Protein AF-A0AAJ1M9R4-F1 (afdb_monomer_lite)

Secondary structure (DSSP, 8-state):
-HHHHHHHHHHHHHHHHHHHHHH-GGGGTTS-HHHHHHHHHHHHHHHHHHHHHHHHTT-----GGGTTSTT-BGGGS--EEEETTEEEEPBTTBTTEEEEEEE-TTS-EEEEEEEEESTTSTT-SB-HHHHHHHHHHHS-TTEEEEETTEEEETTT--EEEEEEEE-TTS-EEEEEEEE-HHHH-

pLDDT: mean 71.5, std 14.0, range [38.25, 91.31]

Sequence (185 aa):
MFDILLAIVFGCLAWGSWHEYTTNPDKYKKYSEFAKKVVVVGSGILAVIFLCLGLFGGHSKKQPAAYYKLGTPISKVSKAKKHDDGMYYTVKGRSYVRYYATTNNSGKKVVSAVKFNYYETDDGSVSNKRVLKDYRKVTASDLKETSKDHYVSKKTGKHYWSSETQDETGKNSQGIIHLTYDDLN

Structure (mmCIF, N/CA/C/O backbone):
data_AF-A0AAJ1M9R4-F1
#
_entry.id   AF-A0AAJ1M9R4-F1
#
loop_
_atom_site.group_PDB
_atom_site.id
_atom_site.type_symbol
_atom_site.label_atom_id
_atom_site.label_alt_id
_atom_site.label_comp_id
_atom_site.label_asym_id
_atom_site.label_entity_id
_atom_site.label_seq_id
_atom_site.pdbx_PDB_ins_code
_atom_site.Cartn_x
_atom_site.Cartn_y
_atom_site.Cartn_z
_atom_site.occupancy
_atom_site.B_iso_or_equiv
_atom_site.auth_seq_id
_atom_site.auth_comp_id
_atom_site.auth_asym_id
_atom_site.auth_atom_id
_atom_site.pdbx_PDB_model_num
ATOM 1 N N . MET A 1 1 ? -5.137 -6.602 -25.414 1.00 45.38 1 MET A N 1
ATOM 2 C CA . MET A 1 1 ? -5.001 -5.392 -26.266 1.00 45.38 1 MET A CA 1
ATOM 3 C C . MET A 1 1 ? -5.586 -5.630 -27.658 1.00 45.38 1 MET A C 1
ATOM 5 O O . MET A 1 1 ? -6.198 -4.718 -28.190 1.00 45.38 1 MET A O 1
ATOM 9 N N . PHE A 1 2 ? -5.477 -6.853 -28.194 1.00 45.78 2 PHE A N 1
ATOM 10 C CA . PHE A 1 2 ? -6.073 -7.271 -29.471 1.00 45.78 2 PHE A CA 1
ATOM 11 C C . PHE A 1 2 ? -7.616 -7.161 -29.513 1.00 45.78 2 PHE A C 1
ATOM 13 O O . PHE A 1 2 ? -8.170 -6.704 -30.506 1.00 45.78 2 PHE A O 1
ATOM 20 N N . ASP A 1 3 ? -8.306 -7.472 -28.409 1.00 54.66 3 ASP A N 1
ATOM 21 C CA . ASP A 1 3 ? -9.779 -7.570 -28.387 1.00 54.66 3 ASP A CA 1
ATOM 22 C C . ASP A 1 3 ? -10.513 -6.225 -28.527 1.00 54.66 3 ASP A C 1
ATOM 24 O O . ASP A 1 3 ? -11.582 -6.153 -29.128 1.00 54.66 3 ASP A O 1
ATOM 28 N N . ILE A 1 4 ? -9.931 -5.136 -28.008 1.00 56.62 4 ILE A N 1
ATOM 29 C CA . ILE A 1 4 ? -10.545 -3.796 -28.071 1.00 56.62 4 ILE A CA 1
ATOM 30 C C . ILE A 1 4 ? -10.435 -3.227 -29.487 1.00 56.62 4 ILE A C 1
ATOM 32 O O . ILE A 1 4 ? -11.388 -2.646 -30.000 1.00 56.62 4 ILE A O 1
ATOM 36 N N . LEU A 1 5 ? -9.285 -3.424 -30.135 1.00 55.75 5 LEU A N 1
ATOM 37 C CA . LEU A 1 5 ? -9.061 -2.978 -31.509 1.00 55.75 5 LEU A CA 1
ATOM 38 C C . LEU A 1 5 ? -9.989 -3.721 -32.477 1.00 55.75 5 LEU A C 1
ATOM 40 O O . LEU A 1 5 ? -10.589 -3.099 -33.349 1.00 55.75 5 LEU A O 1
ATOM 44 N N . LEU A 1 6 ? -10.182 -5.024 -32.257 1.00 61.53 6 LEU A N 1
ATOM 45 C CA . LEU A 1 6 ? -11.113 -5.842 -33.026 1.00 61.53 6 LEU A CA 1
ATOM 46 C C . LEU A 1 6 ? -12.568 -5.363 -32.860 1.00 61.53 6 LEU A C 1
ATOM 48 O O . LEU A 1 6 ? -13.277 -5.199 -33.851 1.00 61.53 6 LEU A O 1
ATOM 52 N N . ALA A 1 7 ? -12.997 -5.064 -31.628 1.00 61.94 7 ALA A N 1
ATOM 53 C CA . ALA A 1 7 ? -14.340 -4.548 -31.354 1.00 61.94 7 ALA A CA 1
ATOM 54 C C . ALA A 1 7 ? -14.597 -3.177 -32.010 1.00 61.94 7 ALA A C 1
ATOM 56 O O . ALA A 1 7 ? -15.683 -2.945 -32.541 1.00 61.94 7 ALA A O 1
ATOM 57 N N . ILE A 1 8 ? -13.596 -2.289 -32.029 1.00 68.06 8 ILE A N 1
ATOM 58 C CA . ILE A 1 8 ? -13.690 -0.986 -32.706 1.00 68.06 8 ILE A CA 1
ATOM 59 C C . ILE A 1 8 ? -13.808 -1.172 -34.223 1.00 68.06 8 ILE A C 1
ATOM 61 O O . ILE A 1 8 ? -14.676 -0.561 -34.843 1.00 68.06 8 ILE A O 1
ATOM 65 N N . VAL A 1 9 ? -12.991 -2.045 -34.823 1.00 68.62 9 VAL A N 1
ATOM 66 C CA . VAL A 1 9 ? -13.036 -2.323 -36.269 1.00 68.62 9 VAL A CA 1
ATOM 67 C C . VAL A 1 9 ? -14.408 -2.861 -36.683 1.00 68.62 9 VAL A C 1
ATOM 69 O O . VAL A 1 9 ? -15.011 -2.333 -37.617 1.00 68.62 9 VAL A O 1
ATOM 72 N N . PHE A 1 10 ? -14.953 -3.847 -35.965 1.00 66.81 10 PHE A N 1
ATOM 73 C CA . PHE A 1 10 ? -16.280 -4.385 -36.278 1.00 66.81 10 PHE A CA 1
ATOM 74 C C . PHE A 1 10 ? -17.412 -3.387 -36.003 1.00 66.81 10 PHE A C 1
ATOM 76 O O . PHE A 1 10 ? -18.368 -3.339 -36.777 1.00 66.81 10 PHE A O 1
ATOM 83 N N . GLY A 1 11 ? -17.291 -2.545 -34.971 1.00 67.19 11 GLY A N 1
ATOM 84 C CA . GLY A 1 11 ? -18.233 -1.454 -34.710 1.00 67.19 11 GLY A CA 1
ATOM 85 C C . GLY A 1 11 ? -18.283 -0.435 -35.852 1.00 67.19 11 GLY A C 1
ATOM 86 O O . GLY A 1 11 ? -19.367 -0.079 -36.312 1.00 67.19 11 GLY A O 1
ATOM 87 N N . CYS A 1 12 ? -17.122 -0.027 -36.374 1.00 71.31 12 CYS A N 1
ATOM 88 C CA . CYS A 1 12 ? -17.030 0.879 -37.520 1.00 71.31 12 CYS A CA 1
ATOM 89 C C . CYS A 1 12 ? -17.600 0.259 -38.805 1.00 71.31 12 CYS A C 1
ATOM 91 O O . CYS A 1 12 ? -18.293 0.946 -39.553 1.00 71.31 12 CYS A O 1
ATOM 93 N N . LEU A 1 13 ? -17.362 -1.034 -39.052 1.00 67.25 13 LEU A N 1
ATOM 94 C CA . LEU A 1 13 ? -17.906 -1.741 -40.220 1.00 67.25 13 LEU A CA 1
ATOM 95 C C . LEU A 1 13 ? -19.432 -1.898 -40.145 1.00 67.25 13 LEU A C 1
ATOM 97 O O . LEU A 1 13 ? -20.121 -1.692 -41.147 1.00 67.25 13 LEU A O 1
ATOM 101 N N . ALA A 1 14 ? -19.969 -2.216 -38.963 1.00 66.19 14 ALA A N 1
ATOM 102 C CA . ALA A 1 14 ? -21.409 -2.315 -38.741 1.00 66.19 14 ALA A CA 1
ATOM 103 C C . ALA A 1 14 ? -22.098 -0.950 -38.894 1.00 66.19 14 ALA A C 1
ATOM 105 O O . ALA A 1 14 ? -23.122 -0.854 -39.571 1.00 66.19 14 ALA A O 1
ATOM 106 N N . TRP A 1 15 ? -21.508 0.114 -38.335 1.00 69.69 15 TRP A N 1
ATOM 107 C CA . TRP A 1 15 ? -22.013 1.478 -38.494 1.00 69.69 15 TRP A CA 1
ATOM 108 C C . TRP A 1 15 ? -21.947 1.954 -39.947 1.00 69.69 15 TRP A C 1
ATOM 110 O O . TRP A 1 15 ? -22.931 2.481 -40.455 1.00 69.69 15 TRP A O 1
ATOM 120 N N . GLY A 1 16 ? -20.823 1.734 -40.637 1.00 69.56 16 GLY A N 1
ATOM 121 C CA . GLY A 1 16 ? -20.657 2.109 -42.042 1.00 69.56 16 GLY A CA 1
ATOM 122 C C . GLY A 1 16 ? -21.679 1.424 -42.948 1.00 69.56 16 GLY A C 1
ATOM 123 O O . GLY A 1 16 ? -22.333 2.088 -43.748 1.00 69.56 16 GLY A O 1
ATOM 124 N N . SER A 1 17 ? -21.892 0.120 -42.749 1.00 66.50 17 SER A N 1
ATOM 125 C CA . SER A 1 17 ? -22.872 -0.659 -43.518 1.00 66.50 17 SER A CA 1
ATOM 126 C C . SER A 1 17 ? -24.310 -0.193 -43.260 1.00 66.50 17 SER A C 1
ATOM 128 O O . SER A 1 17 ? -25.096 -0.056 -44.196 1.00 66.50 17 SER A O 1
ATOM 130 N N . TRP A 1 18 ? -24.650 0.100 -41.999 1.00 67.06 18 TRP A N 1
ATOM 131 C CA . TRP A 1 18 ? -25.949 0.665 -41.632 1.00 67.06 18 TRP A CA 1
ATOM 132 C C . TRP A 1 18 ? -26.164 2.052 -42.246 1.00 67.06 18 TRP A C 1
ATOM 134 O O . TRP A 1 18 ? -27.186 2.300 -42.883 1.00 67.06 18 TRP A O 1
ATOM 144 N N . HIS A 1 19 ? -25.187 2.946 -42.093 1.00 71.44 19 HIS A N 1
ATOM 145 C CA . HIS A 1 19 ? -25.267 4.321 -42.572 1.00 71.44 19 HIS A CA 1
ATOM 146 C C . HIS A 1 19 ? -25.348 4.397 -44.101 1.00 71.44 19 HIS A C 1
ATOM 148 O O . HIS A 1 19 ? -26.112 5.200 -44.638 1.00 71.44 19 HIS A O 1
ATOM 154 N N . GLU A 1 20 ? -24.620 3.540 -44.821 1.00 69.44 20 GLU A N 1
ATOM 155 C CA . GLU A 1 20 ? -24.705 3.465 -46.281 1.00 69.44 20 GLU A CA 1
ATOM 156 C C . GLU A 1 20 ? -26.074 2.941 -46.739 1.00 69.44 20 GLU A C 1
ATOM 158 O O . GLU A 1 20 ? -26.646 3.478 -47.690 1.00 69.44 20 GLU A O 1
ATOM 163 N N . TYR A 1 21 ? -26.634 1.952 -46.034 1.00 65.88 21 TYR A N 1
ATOM 164 C CA . TYR A 1 21 ? -27.974 1.429 -46.304 1.00 65.88 21 TYR A CA 1
ATOM 165 C C . TYR A 1 21 ? -29.074 2.480 -46.079 1.00 65.88 21 TYR A C 1
ATOM 167 O O . TYR A 1 21 ? -29.985 2.595 -46.898 1.00 65.88 21 TYR A O 1
ATOM 175 N N . THR A 1 22 ? -28.983 3.285 -45.014 1.00 66.62 22 THR A N 1
ATOM 176 C CA . THR A 1 22 ? -29.973 4.339 -44.728 1.00 66.62 22 THR A CA 1
ATOM 177 C C . THR A 1 22 ? -29.846 5.552 -45.645 1.00 66.62 22 THR A C 1
ATOM 179 O O . THR A 1 22 ? -30.851 6.185 -45.953 1.00 66.62 22 THR A O 1
ATOM 182 N N . THR A 1 23 ? -28.627 5.890 -46.072 1.00 72.56 23 THR A N 1
ATOM 183 C CA . THR A 1 23 ? -28.359 7.124 -46.830 1.00 72.56 23 THR A CA 1
ATOM 184 C C . THR A 1 23 ? -28.508 6.924 -48.340 1.00 72.56 23 THR A C 1
ATOM 186 O O . THR A 1 23 ? -28.878 7.860 -49.039 1.00 72.56 23 THR A O 1
ATOM 189 N N . ASN A 1 24 ? -28.287 5.706 -48.855 1.00 69.81 24 ASN A N 1
ATOM 190 C CA . ASN A 1 24 ? -28.405 5.385 -50.284 1.00 69.81 24 ASN A CA 1
ATOM 191 C C . ASN A 1 24 ? -29.345 4.188 -50.543 1.00 69.81 24 ASN A C 1
ATOM 193 O O . ASN A 1 24 ? -28.912 3.163 -51.083 1.00 69.81 24 ASN A O 1
ATOM 197 N N . PRO A 1 25 ? -30.643 4.290 -50.199 1.00 63.47 25 PRO A N 1
ATOM 198 C CA . PRO A 1 25 ? -31.579 3.165 -50.266 1.00 63.47 25 PRO A CA 1
ATOM 199 C C . PRO A 1 25 ? -31.802 2.635 -51.694 1.00 63.47 25 PRO A C 1
ATOM 201 O O . PRO A 1 25 ? -32.069 1.445 -51.884 1.00 63.47 25 PRO A O 1
ATOM 204 N N . ASP A 1 26 ? -31.642 3.480 -52.717 1.00 67.56 26 ASP A N 1
ATOM 205 C CA . ASP A 1 26 ? -31.829 3.103 -54.124 1.00 67.56 26 ASP A CA 1
ATOM 206 C C . ASP A 1 26 ? -30.780 2.103 -54.627 1.00 67.56 26 ASP A C 1
ATOM 208 O O . ASP A 1 26 ? -31.097 1.234 -55.443 1.00 67.56 26 ASP A O 1
ATOM 212 N N . LYS A 1 27 ? -29.558 2.142 -54.076 1.00 65.69 27 LYS A N 1
ATOM 213 C CA . LYS A 1 27 ? -28.493 1.167 -54.371 1.00 65.69 27 LYS A CA 1
ATOM 214 C C . LYS A 1 27 ? -28.892 -0.248 -53.937 1.00 65.69 27 LYS A C 1
ATOM 216 O O . LYS A 1 27 ? -28.481 -1.225 -54.559 1.00 65.69 27 LYS A O 1
ATOM 221 N N . TYR A 1 28 ? -29.753 -0.352 -52.922 1.00 60.69 28 TYR A N 1
ATOM 222 C CA . TYR A 1 28 ? -30.181 -1.615 -52.327 1.00 60.69 28 TYR A CA 1
ATOM 223 C C . TYR A 1 28 ? -31.599 -2.053 -52.738 1.00 60.69 28 TYR A C 1
ATOM 225 O O . TYR A 1 28 ? -32.050 -3.125 -52.334 1.00 60.69 28 TYR A O 1
ATOM 233 N N . LYS A 1 29 ? -32.299 -1.288 -53.594 1.00 60.34 29 LYS A N 1
ATOM 234 C CA . LYS A 1 29 ? -33.640 -1.636 -54.113 1.00 60.34 29 LYS A CA 1
ATOM 235 C C . LYS A 1 29 ? -33.686 -2.957 -54.890 1.00 60.34 29 LYS A C 1
ATOM 237 O O . LYS A 1 29 ? -34.738 -3.585 -54.910 1.00 60.34 29 LYS A O 1
ATOM 242 N N . LYS A 1 30 ? -32.571 -3.379 -55.502 1.00 64.19 30 LYS A N 1
ATOM 243 C CA . LYS A 1 30 ? -32.458 -4.631 -56.282 1.00 64.19 30 LYS A CA 1
ATOM 244 C C . LYS A 1 30 ? -32.420 -5.899 -55.421 1.00 64.19 30 LYS A C 1
ATOM 246 O O . LYS A 1 30 ? -32.584 -6.991 -55.954 1.00 64.19 30 LYS A O 1
ATOM 251 N N . TYR A 1 31 ? -32.189 -5.770 -54.115 1.00 62.03 31 TYR A N 1
ATOM 252 C CA . TYR A 1 31 ? -32.178 -6.904 -53.196 1.00 62.03 31 TYR A CA 1
ATOM 253 C C . TYR A 1 31 ? -33.580 -7.158 -52.644 1.00 62.03 31 TYR A C 1
ATOM 255 O O . TYR A 1 31 ? -34.339 -6.222 -52.388 1.00 62.03 31 TYR A O 1
ATOM 263 N N . SER A 1 32 ? -33.922 -8.432 -52.451 1.00 62.00 32 SER A N 1
ATOM 264 C CA . SER A 1 32 ? -35.217 -8.819 -51.894 1.00 62.00 32 SER A CA 1
ATOM 265 C C . SER A 1 32 ? -35.424 -8.220 -50.498 1.00 62.00 32 SER A C 1
ATOM 267 O O . SER A 1 32 ? -34.475 -8.025 -49.735 1.00 62.00 32 SER A O 1
ATOM 269 N N . GLU A 1 33 ? -36.681 -7.967 -50.129 1.00 60.81 33 GLU A N 1
ATOM 270 C CA . GLU A 1 33 ? -37.049 -7.475 -48.790 1.00 60.81 33 GLU A CA 1
ATOM 271 C C . GLU A 1 33 ? -36.522 -8.383 -47.661 1.00 60.81 33 GLU A C 1
ATOM 273 O O . GLU A 1 33 ? -36.235 -7.920 -46.557 1.00 60.81 33 GLU A O 1
ATOM 278 N N . PHE A 1 34 ? -36.316 -9.672 -47.952 1.00 55.78 34 PHE A N 1
ATOM 279 C CA . PHE A 1 34 ? -35.673 -10.619 -47.045 1.00 55.78 34 PHE A CA 1
ATOM 280 C C . PHE A 1 34 ? -34.189 -10.287 -46.814 1.00 55.78 34 PHE A C 1
ATOM 282 O O . PHE A 1 34 ? -33.750 -10.210 -45.669 1.00 55.78 34 PHE A O 1
ATOM 289 N N . ALA A 1 35 ? -33.425 -10.005 -47.874 1.00 59.00 35 ALA A N 1
ATOM 290 C CA . ALA A 1 35 ? -32.008 -9.650 -47.771 1.00 59.00 35 ALA A CA 1
ATOM 291 C C . ALA A 1 35 ? -31.791 -8.324 -47.020 1.00 59.00 35 ALA A C 1
ATOM 293 O O . ALA A 1 35 ? -30.883 -8.218 -46.198 1.00 59.00 35 ALA A O 1
ATOM 294 N N . LYS A 1 36 ? -32.674 -7.339 -47.225 1.00 59.62 36 LYS A N 1
ATOM 295 C CA . LYS A 1 36 ? -32.653 -6.059 -46.496 1.00 59.62 36 LYS A CA 1
ATOM 296 C C . LYS A 1 36 ? -32.838 -6.247 -44.988 1.00 59.62 36 LYS A C 1
ATOM 298 O O . LYS A 1 36 ? -32.093 -5.675 -44.194 1.00 59.62 36 LYS A O 1
ATOM 303 N N . LYS A 1 37 ? -33.785 -7.101 -44.584 1.00 59.19 37 LYS A N 1
ATOM 304 C CA . LYS A 1 37 ? -34.015 -7.431 -43.168 1.00 59.19 37 LYS A CA 1
ATOM 305 C C . LYS A 1 37 ? -32.841 -8.195 -42.554 1.00 59.19 37 LYS A C 1
ATOM 307 O O . LYS A 1 37 ? -32.494 -7.926 -41.410 1.00 59.19 37 LYS A O 1
ATOM 312 N N . VAL A 1 38 ? -32.197 -9.091 -43.304 1.00 59.59 38 VAL A N 1
ATOM 313 C CA . VAL A 1 38 ? -31.030 -9.854 -42.825 1.00 59.59 38 VAL A CA 1
ATOM 314 C C . VAL A 1 38 ? -29.825 -8.949 -42.555 1.00 59.59 38 VAL A C 1
ATOM 316 O O . VAL A 1 38 ? -29.147 -9.155 -41.554 1.00 59.59 38 VAL A O 1
ATOM 319 N N . VAL A 1 39 ? -29.583 -7.918 -43.373 1.00 60.00 39 VAL A N 1
ATOM 320 C CA . VAL A 1 39 ? -28.481 -6.962 -43.138 1.00 60.00 39 VAL A CA 1
ATOM 321 C C . VAL A 1 39 ? -28.715 -6.159 -41.857 1.00 60.00 39 VAL A C 1
ATOM 323 O O . VAL A 1 39 ? -27.830 -6.093 -41.009 1.00 60.00 39 VAL A O 1
ATOM 326 N N . VAL A 1 40 ? -29.929 -5.631 -41.676 1.00 59.84 40 VAL A N 1
ATOM 327 C CA . VAL A 1 40 ? -30.336 -4.845 -40.496 1.00 59.84 40 VAL A CA 1
ATOM 328 C C . VAL A 1 40 ? -30.297 -5.677 -39.208 1.00 59.84 40 VAL A C 1
ATOM 330 O O . VAL A 1 40 ? -29.758 -5.244 -38.186 1.00 59.84 40 VAL A O 1
ATOM 333 N N . VAL A 1 41 ? -30.853 -6.889 -39.247 1.00 60.09 41 VAL A N 1
ATOM 334 C CA . VAL A 1 41 ? -30.901 -7.791 -38.088 1.00 60.09 41 VAL A CA 1
ATOM 335 C C . VAL A 1 41 ? -29.512 -8.362 -37.788 1.00 60.09 41 VAL A C 1
ATOM 337 O O . VAL A 1 41 ? -29.120 -8.437 -36.625 1.00 60.09 41 VAL A O 1
ATOM 340 N N . GLY A 1 42 ? -28.728 -8.690 -38.818 1.00 61.00 42 GLY A N 1
ATOM 341 C CA . GLY A 1 42 ? -27.363 -9.195 -38.684 1.00 61.00 42 GLY A CA 1
ATOM 342 C C . GLY A 1 42 ? -26.411 -8.179 -38.053 1.00 61.00 42 GLY A C 1
ATOM 343 O O . GLY A 1 42 ? -25.665 -8.535 -37.140 1.00 61.00 42 GLY A O 1
ATOM 344 N N . SER A 1 43 ? -26.479 -6.903 -38.458 1.00 60.62 43 SER A N 1
ATOM 345 C CA . SER A 1 43 ? -25.672 -5.835 -37.850 1.00 60.62 43 SER A CA 1
ATOM 346 C C . SER A 1 43 ? -26.069 -5.555 -36.399 1.00 60.62 43 SER A C 1
ATOM 348 O O . SER A 1 43 ? -25.200 -5.329 -35.558 1.00 60.62 43 SER A O 1
ATOM 350 N N . GLY A 1 44 ? -27.368 -5.622 -36.082 1.00 58.75 44 GLY A N 1
ATOM 351 C CA . GLY A 1 44 ? -27.870 -5.451 -34.717 1.00 58.75 44 GLY A CA 1
ATOM 352 C C . GLY A 1 44 ? -27.416 -6.570 -33.774 1.00 58.75 44 GLY A C 1
ATOM 353 O O . GLY A 1 44 ? -26.928 -6.297 -32.679 1.00 58.75 44 GLY A O 1
ATOM 354 N N . ILE A 1 45 ? -27.508 -7.828 -34.216 1.00 65.06 45 ILE A N 1
ATOM 355 C CA . ILE A 1 45 ? -27.074 -8.990 -33.426 1.00 65.06 45 ILE A CA 1
ATOM 356 C C . ILE A 1 45 ? -25.558 -8.958 -33.192 1.00 65.06 45 ILE A C 1
ATOM 358 O O . ILE A 1 45 ? -25.120 -9.185 -32.064 1.00 65.06 45 ILE A O 1
ATOM 362 N N . LEU A 1 46 ? -24.753 -8.620 -34.209 1.00 62.34 46 LEU A N 1
ATOM 363 C CA . LEU A 1 46 ? -23.301 -8.492 -34.039 1.00 62.34 46 LEU A CA 1
ATOM 364 C C . LEU A 1 46 ? -22.946 -7.418 -33.004 1.00 62.34 46 LEU A C 1
ATOM 366 O O . LEU A 1 46 ? -22.123 -7.669 -32.124 1.00 62.34 46 LEU A O 1
ATOM 370 N N . ALA A 1 47 ? -23.586 -6.246 -33.070 1.00 61.72 47 ALA A N 1
ATOM 371 C CA . ALA A 1 47 ? -23.347 -5.166 -32.118 1.00 61.72 47 ALA A CA 1
ATOM 372 C C . ALA A 1 47 ? -23.646 -5.605 -30.675 1.00 61.72 47 ALA A C 1
ATOM 374 O O . ALA A 1 47 ? -22.836 -5.350 -29.787 1.00 61.72 47 ALA A O 1
ATOM 375 N N . VAL A 1 48 ? -24.748 -6.329 -30.444 1.00 62.38 48 VAL A N 1
ATOM 376 C CA . VAL A 1 48 ? -25.100 -6.860 -29.116 1.00 62.38 48 VAL A CA 1
ATOM 377 C C . VAL A 1 48 ? -24.075 -7.886 -28.633 1.00 62.38 48 VAL A C 1
ATOM 379 O O . VAL A 1 48 ? -23.638 -7.804 -27.487 1.00 62.38 48 VAL A O 1
ATOM 382 N N . ILE A 1 49 ? -23.628 -8.807 -29.493 1.00 64.19 49 ILE A N 1
ATOM 383 C CA . ILE A 1 49 ? -22.609 -9.805 -29.134 1.00 64.19 49 ILE A CA 1
ATOM 384 C C . ILE A 1 49 ? -21.300 -9.119 -28.723 1.00 64.19 49 ILE A C 1
ATOM 386 O O . ILE A 1 49 ? -20.737 -9.463 -27.685 1.00 64.19 49 ILE A O 1
ATOM 390 N N . PHE A 1 50 ? -20.835 -8.112 -29.467 1.00 60.12 50 PHE A N 1
ATOM 391 C CA . PHE A 1 50 ? -19.617 -7.374 -29.112 1.00 60.12 50 PHE A CA 1
ATOM 392 C C . PHE A 1 50 ? -19.780 -6.510 -27.856 1.00 60.12 50 PHE A C 1
ATOM 394 O O . PHE A 1 50 ? -18.842 -6.409 -27.068 1.00 60.12 50 PHE A O 1
ATOM 401 N N . LEU A 1 51 ? -20.962 -5.936 -27.617 1.00 57.69 51 LEU A N 1
ATOM 402 C CA . LEU A 1 51 ? -21.253 -5.171 -26.400 1.00 57.69 51 LEU A CA 1
ATOM 403 C C . LEU A 1 51 ? -21.282 -6.093 -25.170 1.00 57.69 51 LEU A C 1
ATOM 405 O O . LEU A 1 51 ? -20.692 -5.772 -24.137 1.00 57.69 51 LEU A O 1
ATOM 409 N N . CYS A 1 52 ? -21.863 -7.290 -25.304 1.00 56.47 52 CYS A N 1
ATOM 410 C CA . CYS A 1 52 ? -21.813 -8.335 -24.286 1.00 56.47 52 CYS A CA 1
ATOM 411 C C . CYS A 1 52 ? -20.377 -8.831 -24.051 1.00 56.47 52 CYS A C 1
ATOM 413 O O . CYS A 1 52 ? -19.938 -8.894 -22.905 1.00 56.47 52 CYS A O 1
ATOM 415 N N . LEU A 1 53 ? -19.604 -9.120 -25.101 1.0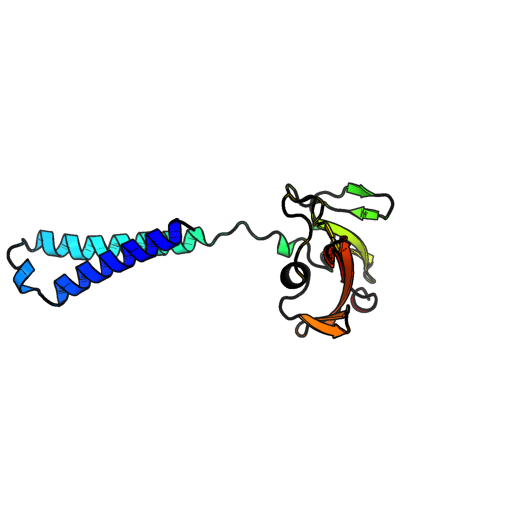0 54.53 53 LEU A N 1
ATOM 416 C CA . LEU A 1 53 ? -18.206 -9.553 -24.970 1.00 54.53 53 LEU A CA 1
ATOM 417 C C . LEU A 1 53 ? -17.309 -8.456 -24.369 1.00 54.53 53 LEU A C 1
ATOM 419 O O . LEU A 1 53 ? -16.436 -8.765 -23.559 1.00 54.53 53 LEU A O 1
ATOM 423 N N . GLY A 1 54 ? -17.564 -7.180 -24.673 1.00 50.47 54 GLY A N 1
ATOM 424 C CA . GLY A 1 54 ? -16.898 -6.035 -24.045 1.00 50.47 54 GLY A CA 1
ATOM 425 C C . GLY A 1 54 ? -17.226 -5.887 -22.554 1.00 50.47 54 GLY A C 1
ATOM 426 O O . GLY A 1 54 ? -16.341 -5.570 -21.758 1.00 50.47 54 GLY A O 1
ATOM 427 N N . LEU A 1 55 ? -18.464 -6.192 -22.150 1.00 51.38 55 LEU A N 1
ATOM 428 C CA . LEU A 1 55 ? -18.889 -6.222 -20.744 1.00 51.38 55 LEU A CA 1
ATOM 429 C C . LEU A 1 55 ? -18.299 -7.416 -19.971 1.00 51.38 55 LEU A C 1
ATOM 431 O O . LEU A 1 55 ? -17.942 -7.271 -18.800 1.00 51.38 55 LEU A O 1
ATOM 435 N N . PHE A 1 56 ? -18.126 -8.578 -20.610 1.00 47.00 56 PHE A N 1
ATOM 436 C CA . PHE A 1 56 ? -17.521 -9.757 -19.974 1.00 47.00 56 PHE A CA 1
ATOM 437 C C . PHE A 1 56 ? -15.982 -9.738 -19.973 1.00 47.00 56 PHE A C 1
ATOM 439 O O . PHE A 1 56 ? -15.373 -10.247 -19.029 1.00 47.00 56 PHE A O 1
ATOM 446 N N . GLY A 1 57 ? -15.338 -9.073 -20.938 1.00 42.56 57 GLY A N 1
ATOM 447 C CA . GLY A 1 57 ? -13.883 -8.859 -20.974 1.00 42.56 57 GLY A CA 1
ATOM 448 C C . GLY A 1 57 ? -13.352 -7.913 -19.885 1.00 42.56 57 GLY A C 1
ATOM 449 O O . GLY A 1 57 ? -12.145 -7.848 -19.647 1.00 42.56 57 GLY A O 1
ATOM 450 N N . GLY A 1 58 ? -14.246 -7.210 -19.182 1.00 41.62 58 GLY A N 1
ATOM 451 C CA . GLY A 1 58 ? -13.932 -6.302 -18.076 1.00 41.62 58 GLY A CA 1
ATOM 452 C C . GLY A 1 58 ? -13.820 -6.961 -16.698 1.00 41.62 58 GLY A C 1
ATOM 453 O O . GLY A 1 58 ? -13.419 -6.295 -15.742 1.00 41.62 58 GLY A O 1
ATOM 454 N N . HIS A 1 59 ? -14.104 -8.262 -16.558 1.00 38.25 59 HIS A N 1
ATOM 455 C CA . HIS A 1 59 ? -13.802 -8.995 -15.326 1.00 38.25 59 HIS A CA 1
ATOM 456 C C . HIS A 1 59 ? -12.311 -9.345 -15.272 1.00 38.25 59 HIS A C 1
ATOM 458 O O . HIS A 1 59 ? -11.899 -10.505 -15.226 1.00 38.25 59 HIS A O 1
ATOM 464 N N . SER A 1 60 ? -11.469 -8.309 -15.215 1.00 39.03 60 SER A N 1
ATOM 465 C CA . SER A 1 60 ? -10.137 -8.453 -14.646 1.00 39.03 60 SER A CA 1
ATOM 466 C C . SER A 1 60 ? -10.316 -9.153 -13.301 1.00 39.03 60 SER A C 1
ATOM 468 O O . SER A 1 60 ? -11.035 -8.629 -12.444 1.00 39.03 60 SER A O 1
ATOM 470 N N . LYS A 1 61 ? -9.749 -10.363 -13.165 1.00 42.81 61 LYS A N 1
ATOM 471 C CA . LYS A 1 61 ? -9.630 -11.136 -11.918 1.00 42.81 61 LYS A CA 1
ATOM 472 C C . LYS A 1 61 ? -9.739 -10.190 -10.728 1.00 42.81 61 LYS A C 1
ATOM 474 O O . LYS A 1 61 ? -8.863 -9.328 -10.621 1.00 42.81 61 LYS A O 1
ATOM 479 N N . LYS A 1 62 ? -10.804 -10.324 -9.910 1.00 42.00 62 LYS A N 1
ATOM 480 C CA . LYS A 1 62 ? -11.034 -9.545 -8.676 1.00 42.00 62 LYS A CA 1
ATOM 481 C C . LYS A 1 62 ? -9.677 -9.185 -8.102 1.00 42.00 62 LYS A C 1
ATOM 483 O O . LYS A 1 62 ? -8.938 -10.075 -7.675 1.00 42.00 62 LYS A O 1
ATOM 488 N N . GLN A 1 63 ? -9.304 -7.911 -8.234 1.00 43.22 63 GLN A N 1
ATOM 489 C CA . GLN A 1 63 ? -7.972 -7.495 -7.846 1.00 43.22 63 GLN A CA 1
ATOM 490 C C . GLN A 1 63 ? -7.769 -7.931 -6.391 1.00 43.22 63 GLN A C 1
ATOM 492 O O . GLN A 1 63 ? -8.672 -7.733 -5.575 1.00 43.22 63 GLN A O 1
ATOM 497 N N . PRO A 1 64 ? -6.599 -8.479 -6.032 1.00 45.47 64 PRO A N 1
ATOM 498 C CA . PRO A 1 64 ? -6.304 -8.838 -4.647 1.00 45.47 64 PRO A CA 1
ATOM 499 C C . PRO A 1 64 ? -6.468 -7.652 -3.671 1.00 45.47 64 PRO A C 1
ATOM 501 O O . PRO A 1 64 ? -6.558 -7.859 -2.469 1.00 45.47 64 PRO A O 1
ATOM 504 N N . ALA A 1 65 ? -6.584 -6.420 -4.179 1.00 47.84 65 ALA A N 1
ATOM 505 C CA . ALA A 1 65 ? -6.661 -5.161 -3.448 1.00 47.84 65 ALA A CA 1
ATOM 506 C C . ALA A 1 65 ? -7.654 -5.104 -2.273 1.00 47.84 65 ALA A C 1
ATOM 508 O O . ALA A 1 65 ? -7.447 -4.275 -1.403 1.00 47.84 65 ALA A O 1
ATOM 509 N N . ALA A 1 66 ? -8.709 -5.925 -2.199 1.00 50.38 66 ALA A N 1
ATOM 510 C CA . ALA A 1 66 ? -9.623 -5.894 -1.048 1.00 50.38 66 ALA A CA 1
ATOM 511 C C . ALA A 1 66 ? -9.100 -6.655 0.184 1.00 50.38 66 ALA A C 1
ATOM 513 O O . ALA A 1 66 ? -9.348 -6.228 1.307 1.00 50.38 66 ALA A O 1
ATOM 514 N N . TYR A 1 67 ? -8.376 -7.761 -0.008 1.00 56.34 67 TYR A N 1
ATOM 515 C CA . TYR A 1 67 ? -7.958 -8.643 1.092 1.00 56.34 67 TYR A CA 1
ATOM 516 C C . TYR A 1 67 ? -6.706 -8.158 1.813 1.00 56.34 67 TYR A C 1
ATOM 518 O O . TYR A 1 67 ? -6.401 -8.636 2.897 1.00 56.34 67 TYR A O 1
ATOM 526 N N . TYR A 1 68 ? -5.989 -7.210 1.217 1.00 68.06 68 TYR A N 1
ATOM 527 C CA . TYR A 1 68 ? -4.664 -6.831 1.677 1.00 68.06 68 TYR A CA 1
ATOM 528 C C . TYR A 1 68 ? -4.495 -5.329 1.920 1.00 68.06 68 TYR A C 1
ATOM 530 O O . TYR A 1 68 ? -3.386 -4.800 1.841 1.00 68.06 68 TYR A O 1
ATOM 538 N N . LYS A 1 69 ? -5.600 -4.623 2.175 1.00 80.69 69 LYS A N 1
ATOM 539 C CA . LYS A 1 69 ? -5.531 -3.219 2.587 1.00 80.69 69 LYS A CA 1
ATOM 540 C C . LYS A 1 69 ? -5.020 -3.115 4.014 1.00 80.69 69 LYS A C 1
ATOM 542 O O . LYS A 1 69 ? -5.325 -3.979 4.842 1.00 80.69 69 LYS A O 1
ATOM 547 N N . LEU A 1 70 ? -4.332 -2.023 4.314 1.00 85.19 70 LEU A N 1
ATOM 548 C CA . LEU A 1 70 ? -4.004 -1.664 5.689 1.00 85.19 70 LEU A CA 1
ATOM 549 C C . LEU A 1 70 ? -5.274 -1.616 6.555 1.00 85.19 70 LEU A C 1
ATOM 551 O O . LEU A 1 70 ? -6.334 -1.157 6.122 1.00 85.19 70 LEU A O 1
ATOM 555 N N .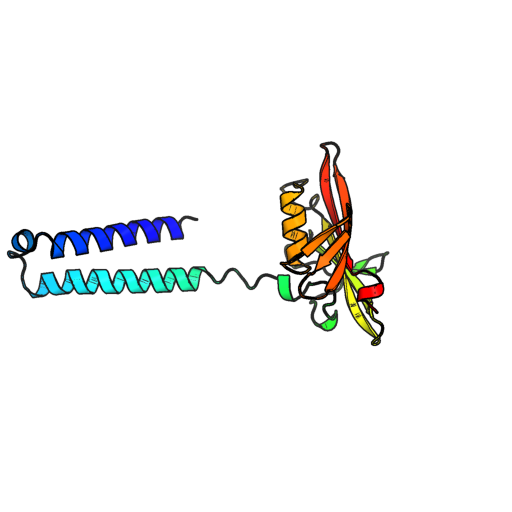 GLY A 1 71 ? -5.178 -2.157 7.767 1.00 81.94 71 GLY A N 1
ATOM 556 C CA . GLY A 1 71 ? -6.287 -2.324 8.707 1.00 81.94 71 GLY A CA 1
ATOM 557 C C . GLY A 1 71 ? -7.189 -3.540 8.451 1.00 81.94 71 GLY A C 1
ATOM 558 O O . GLY A 1 71 ? -8.125 -3.769 9.216 1.00 81.94 71 GLY A O 1
ATOM 559 N N . THR A 1 72 ? -6.945 -4.345 7.410 1.00 84.31 72 THR A N 1
ATOM 560 C CA . THR A 1 72 ? -7.742 -5.561 7.165 1.00 84.31 72 THR A CA 1
ATOM 561 C C . THR A 1 72 ? -7.471 -6.609 8.253 1.00 84.31 72 THR A C 1
ATOM 563 O O . THR A 1 72 ? -6.303 -6.853 8.560 1.00 84.31 72 THR A O 1
ATOM 566 N N . PRO A 1 73 ? -8.500 -7.275 8.822 1.00 83.81 73 PRO A N 1
ATOM 567 C CA . PRO A 1 73 ? -8.296 -8.380 9.753 1.00 83.81 73 PRO A CA 1
ATOM 568 C C . PRO A 1 73 ? -7.492 -9.517 9.129 1.00 83.81 73 PRO A C 1
ATOM 570 O O . PRO A 1 73 ? -7.813 -9.987 8.036 1.00 83.81 73 PRO A O 1
ATOM 573 N N . ILE A 1 74 ? -6.500 -10.015 9.862 1.00 79.12 74 ILE A N 1
ATOM 574 C CA . ILE A 1 74 ? -5.596 -11.069 9.391 1.00 79.12 74 ILE A CA 1
ATOM 575 C C . ILE A 1 74 ? -6.342 -12.370 9.065 1.00 79.12 74 ILE A C 1
ATOM 577 O O . ILE A 1 74 ? -5.957 -13.079 8.142 1.00 79.12 74 ILE A O 1
ATOM 581 N N . SER A 1 75 ? -7.464 -12.650 9.735 1.00 77.19 75 SER A N 1
ATOM 582 C CA . SER A 1 75 ? -8.325 -13.805 9.435 1.00 77.19 75 SER A CA 1
ATOM 583 C C . SER A 1 75 ? -8.879 -13.820 8.005 1.00 77.19 75 SER A C 1
ATOM 585 O O . SER A 1 75 ? -9.260 -14.877 7.510 1.00 77.19 75 SER A O 1
ATOM 587 N N . LYS A 1 76 ? -8.918 -12.668 7.323 1.00 76.94 76 LYS A N 1
ATOM 588 C CA . LYS A 1 76 ? -9.353 -12.550 5.923 1.00 76.94 76 LYS A CA 1
ATOM 589 C C . LYS A 1 76 ? -8.203 -12.722 4.925 1.00 76.94 76 LYS A C 1
ATOM 591 O O . LYS A 1 76 ? -8.453 -12.780 3.723 1.00 76.94 76 LYS A O 1
ATOM 596 N N . VAL A 1 77 ? -6.961 -12.803 5.400 1.00 72.81 77 VAL A N 1
ATOM 597 C CA . VAL A 1 77 ? -5.754 -12.924 4.580 1.00 72.81 77 VAL A CA 1
ATOM 598 C C . VAL A 1 77 ? -5.352 -14.398 4.505 1.00 72.81 77 VAL A C 1
ATOM 600 O O . VAL A 1 77 ? -5.035 -15.030 5.508 1.00 72.81 77 VAL A O 1
ATOM 603 N N . SER A 1 78 ? -5.369 -14.991 3.310 1.00 57.97 78 SER A N 1
ATOM 604 C CA . SER A 1 78 ? -5.058 -16.415 3.143 1.00 57.97 78 SER A CA 1
ATOM 605 C C . SER A 1 78 ? -3.540 -16.679 3.192 1.00 57.97 78 SER A C 1
ATOM 607 O O . SER A 1 78 ? -2.827 -16.185 2.320 1.00 57.97 78 SER A O 1
ATOM 609 N N . LYS A 1 79 ? -3.088 -17.547 4.114 1.00 59.28 79 LYS A N 1
ATOM 610 C CA . LYS A 1 79 ? -1.751 -18.198 4.205 1.00 59.28 79 LYS A CA 1
ATOM 611 C C . LYS A 1 79 ? -0.595 -17.361 4.780 1.00 59.28 79 LYS A C 1
ATOM 613 O O . LYS A 1 79 ? 0.157 -16.728 4.042 1.00 59.28 79 LYS A O 1
ATOM 618 N N . ALA A 1 80 ? -0.429 -17.444 6.101 1.00 59.75 80 ALA A N 1
ATOM 619 C CA . ALA A 1 80 ? 0.689 -16.850 6.835 1.00 59.75 80 ALA A CA 1
ATOM 620 C C . ALA A 1 80 ? 1.954 -17.702 6.700 1.00 59.75 80 ALA A C 1
ATOM 622 O O . ALA A 1 80 ? 1.885 -18.925 6.821 1.00 59.75 80 ALA A O 1
ATOM 623 N N . LYS A 1 81 ? 3.105 -17.060 6.529 1.00 64.50 81 LYS A N 1
ATOM 624 C CA . LYS A 1 81 ? 4.442 -17.626 6.709 1.00 64.50 81 LYS A CA 1
ATOM 625 C C . LYS A 1 81 ? 5.150 -16.864 7.839 1.00 64.50 81 LYS A C 1
ATOM 627 O O . LYS A 1 81 ? 4.902 -15.677 8.042 1.00 64.50 81 LYS A O 1
ATOM 632 N N . LYS A 1 82 ? 5.993 -17.557 8.605 1.00 58.91 82 LYS A N 1
ATOM 633 C CA . LYS A 1 82 ? 6.799 -16.968 9.690 1.00 58.91 82 LYS A CA 1
ATOM 634 C C . LYS A 1 82 ? 8.099 -16.382 9.128 1.00 58.91 82 LYS A C 1
ATOM 636 O O . LYS A 1 82 ? 8.742 -17.066 8.334 1.00 58.91 82 LYS A O 1
ATOM 641 N N . HIS A 1 83 ? 8.454 -15.156 9.521 1.00 62.03 83 HIS A N 1
ATOM 642 C CA . HIS A 1 83 ? 9.766 -14.514 9.329 1.00 62.03 83 HIS A CA 1
ATOM 643 C C . HIS A 1 83 ? 10.315 -14.068 10.687 1.00 62.03 83 HIS A C 1
ATOM 645 O O . HIS A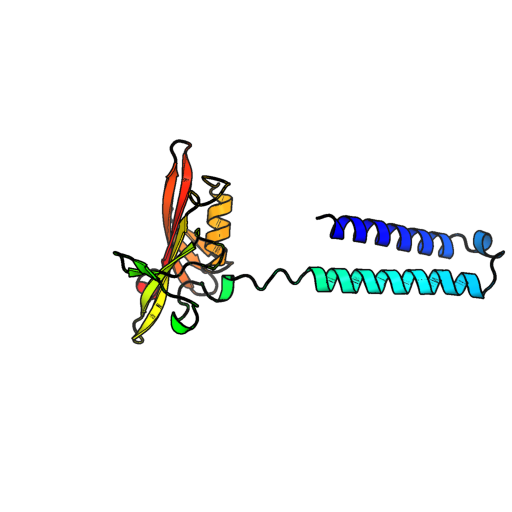 1 83 ? 9.567 -14.000 11.667 1.00 62.03 83 HIS A O 1
ATOM 651 N N . ASP A 1 84 ? 11.593 -13.709 10.717 1.00 55.75 84 ASP A N 1
ATOM 652 C CA . ASP A 1 84 ? 12.308 -13.314 11.933 1.00 55.75 84 ASP A CA 1
ATOM 653 C C . ASP A 1 84 ? 11.787 -11.999 12.542 1.00 55.75 84 ASP A C 1
ATOM 655 O O . ASP A 1 84 ? 11.878 -11.794 13.748 1.00 55.75 84 ASP A O 1
ATOM 659 N N . ASP A 1 85 ? 11.168 -11.135 11.732 1.00 55.09 85 ASP A N 1
ATOM 660 C CA . ASP A 1 85 ? 10.573 -9.849 12.130 1.00 55.09 85 ASP A CA 1
ATOM 661 C C . ASP A 1 85 ? 9.033 -9.892 12.239 1.00 55.09 85 ASP A C 1
ATOM 663 O O . ASP A 1 85 ? 8.390 -8.865 12.462 1.00 55.09 85 ASP A O 1
ATOM 667 N N . GLY A 1 86 ? 8.417 -11.074 12.102 1.00 57.25 86 GLY A N 1
ATOM 668 C CA . GLY A 1 86 ? 6.983 -11.263 12.310 1.00 57.25 86 GLY A CA 1
ATOM 669 C C . GLY A 1 86 ? 6.290 -12.199 11.317 1.00 57.25 86 GLY A C 1
ATOM 670 O O . GLY A 1 86 ? 6.890 -12.951 10.551 1.00 57.25 86 GLY A O 1
ATOM 671 N N . MET A 1 87 ? 4.957 -12.188 11.359 1.00 64.75 87 MET A N 1
ATOM 672 C CA . MET A 1 87 ? 4.123 -12.982 10.452 1.00 64.75 87 MET A CA 1
ATOM 673 C C . MET A 1 87 ? 3.901 -12.214 9.153 1.00 64.75 87 MET A C 1
ATOM 675 O O . MET A 1 87 ? 3.356 -11.110 9.188 1.00 64.75 87 MET A O 1
ATOM 679 N N . TYR A 1 88 ? 4.234 -12.831 8.020 1.00 68.62 88 TYR A N 1
ATOM 680 C CA . TYR A 1 88 ? 3.999 -12.260 6.699 1.00 68.62 88 TYR A CA 1
ATOM 681 C C . TYR A 1 88 ? 3.140 -13.155 5.822 1.00 68.62 88 TYR A C 1
ATOM 683 O O . TYR A 1 88 ? 3.034 -14.361 6.017 1.00 68.62 88 TYR A O 1
ATOM 691 N N . TYR A 1 89 ? 2.505 -12.552 4.825 1.00 67.56 89 TYR A N 1
ATOM 692 C CA . TYR A 1 89 ? 1.680 -13.257 3.853 1.00 67.56 89 TYR A CA 1
ATOM 693 C C . TYR A 1 89 ? 2.216 -12.927 2.468 1.00 67.56 89 TYR A C 1
ATOM 695 O O . TYR A 1 89 ? 2.351 -11.757 2.121 1.00 67.56 89 TYR A O 1
ATOM 703 N N . THR A 1 90 ? 2.535 -13.949 1.680 1.00 62.28 90 THR A N 1
ATOM 704 C CA . THR A 1 90 ? 2.904 -13.776 0.271 1.00 62.28 90 THR A CA 1
ATOM 705 C C . THR A 1 90 ? 1.670 -14.015 -0.583 1.00 62.28 90 THR A C 1
ATOM 707 O O . THR A 1 90 ? 0.991 -15.036 -0.442 1.00 62.28 90 THR A O 1
ATOM 710 N N . VAL A 1 91 ? 1.377 -13.107 -1.509 1.00 59.12 91 VAL A N 1
ATOM 711 C CA . VAL A 1 91 ? 0.299 -13.320 -2.479 1.00 59.12 91 VAL A CA 1
ATOM 712 C C . VAL A 1 91 ? 0.743 -14.405 -3.470 1.00 59.12 91 VAL A C 1
ATOM 714 O O . VAL A 1 91 ? 1.831 -14.333 -4.037 1.00 59.12 91 VAL A O 1
ATOM 717 N N . LYS A 1 92 ? -0.080 -15.444 -3.682 1.00 51.16 92 LYS A N 1
ATOM 718 C CA . LYS A 1 92 ? 0.247 -16.560 -4.593 1.00 51.16 92 LYS A CA 1
ATOM 719 C C . LYS A 1 92 ? 0.588 -16.019 -5.994 1.00 51.16 92 LYS A C 1
ATOM 721 O O . LYS A 1 92 ? -0.241 -15.349 -6.606 1.00 51.16 92 LYS A O 1
ATOM 726 N N . GLY A 1 93 ? 1.795 -16.319 -6.482 1.00 52.97 93 GLY A N 1
ATOM 727 C CA . GLY A 1 93 ? 2.314 -15.843 -7.775 1.00 52.97 93 GLY A CA 1
ATOM 728 C C . GLY A 1 93 ? 2.869 -14.413 -7.763 1.00 52.97 93 GLY A C 1
ATOM 729 O O . GLY A 1 93 ? 3.051 -13.826 -8.823 1.00 52.97 93 GLY A O 1
ATOM 730 N N . ARG A 1 94 ? 3.065 -13.822 -6.579 1.00 53.59 94 ARG A N 1
ATOM 731 C CA . ARG A 1 94 ? 3.482 -12.433 -6.376 1.00 53.59 94 ARG A CA 1
ATOM 732 C C . ARG A 1 94 ? 4.375 -12.343 -5.130 1.00 53.59 94 ARG A C 1
ATOM 734 O O . ARG A 1 94 ? 3.943 -11.851 -4.090 1.00 53.59 94 ARG A O 1
ATOM 741 N N . SER A 1 95 ? 5.611 -12.838 -5.230 1.00 55.91 95 SER A N 1
ATOM 742 C CA . SER A 1 95 ? 6.638 -12.738 -4.167 1.00 55.91 95 SER A CA 1
ATOM 743 C C . SER A 1 95 ? 6.949 -11.287 -3.767 1.00 55.91 95 SER A C 1
ATOM 745 O O . SER A 1 95 ? 7.421 -11.015 -2.669 1.00 55.91 95 SER A O 1
ATOM 747 N N . TYR A 1 96 ? 6.559 -10.345 -4.628 1.00 64.94 96 TYR A N 1
ATOM 748 C CA . TYR A 1 96 ? 6.796 -8.918 -4.498 1.00 64.94 96 TYR A CA 1
ATOM 749 C C . TYR A 1 96 ? 5.951 -8.192 -3.443 1.00 64.94 96 TYR A C 1
ATOM 751 O O . TYR A 1 96 ? 6.207 -7.016 -3.228 1.00 64.94 96 TYR A O 1
ATOM 759 N N . VAL A 1 97 ? 4.941 -8.803 -2.803 1.00 72.50 97 VAL A N 1
ATOM 760 C CA . VAL A 1 97 ? 4.206 -8.134 -1.707 1.00 72.50 97 VAL A CA 1
ATOM 761 C C . VAL A 1 97 ? 4.261 -8.946 -0.427 1.00 72.50 97 VAL A C 1
ATOM 763 O O . VAL A 1 97 ? 3.820 -10.097 -0.396 1.00 72.50 97 VAL A O 1
ATOM 766 N N . ARG A 1 98 ? 4.764 -8.315 0.634 1.00 79.06 98 ARG A N 1
ATOM 767 C CA . ARG A 1 98 ? 4.774 -8.829 2.004 1.00 79.06 98 ARG A CA 1
ATOM 768 C C . ARG A 1 98 ? 3.886 -7.942 2.872 1.00 79.06 98 ARG A C 1
ATOM 770 O O . ARG A 1 98 ? 3.805 -6.738 2.655 1.00 79.06 98 ARG A O 1
ATOM 777 N N . TYR A 1 99 ? 3.223 -8.537 3.851 1.00 81.12 99 TYR A N 1
ATOM 778 C CA . TYR A 1 99 ? 2.356 -7.834 4.797 1.00 81.12 99 TYR A CA 1
ATOM 779 C C . TYR A 1 99 ? 2.863 -8.059 6.205 1.00 81.12 99 TYR A C 1
ATOM 781 O O . TYR A 1 99 ? 3.347 -9.147 6.488 1.00 81.12 99 TYR A O 1
ATOM 789 N N . TYR A 1 100 ? 2.683 -7.080 7.077 1.00 83.69 100 TYR A N 1
ATOM 790 C CA . TYR A 1 100 ? 3.020 -7.182 8.489 1.00 83.69 100 TYR A CA 1
ATOM 791 C C . TYR A 1 100 ? 1.744 -7.068 9.306 1.00 83.69 100 TYR A C 1
ATOM 793 O O . TYR A 1 100 ? 0.854 -6.281 8.976 1.00 83.69 100 TYR A O 1
ATOM 801 N N . ALA A 1 101 ? 1.633 -7.897 10.338 1.00 84.44 101 ALA A N 1
ATOM 802 C CA . ALA A 1 101 ? 0.490 -7.905 11.235 1.00 84.44 101 ALA A CA 1
ATOM 803 C C . ALA A 1 101 ? 0.813 -7.159 12.533 1.00 84.44 101 ALA A C 1
ATOM 805 O O . ALA A 1 101 ? 1.915 -7.275 13.058 1.00 84.44 101 ALA A O 1
ATOM 806 N N . THR A 1 102 ? -0.184 -6.481 13.090 1.00 86.62 102 THR A N 1
ATOM 807 C CA . THR A 1 102 ? -0.166 -5.992 14.473 1.00 86.62 102 THR A CA 1
ATOM 808 C C . THR A 1 102 ? -1.507 -6.269 15.143 1.00 86.62 102 THR A C 1
ATOM 810 O O . THR A 1 102 ? -2.467 -6.671 14.481 1.00 86.62 102 THR A O 1
ATOM 813 N N . THR A 1 103 ? -1.588 -6.054 16.448 1.00 86.19 103 THR A N 1
ATOM 814 C CA . THR A 1 103 ? -2.847 -6.052 17.194 1.00 86.19 103 THR A CA 1
ATOM 815 C C . THR A 1 103 ? -3.311 -4.606 17.349 1.00 86.19 103 THR A C 1
ATOM 817 O O . THR A 1 103 ? -2.530 -3.766 17.778 1.00 86.19 103 THR A O 1
ATOM 820 N N . ASN A 1 104 ? -4.554 -4.306 16.973 1.00 85.56 104 ASN A N 1
ATOM 821 C CA . ASN A 1 104 ? -5.145 -2.988 17.218 1.00 85.56 104 ASN A CA 1
ATOM 822 C C . ASN A 1 104 ? -5.671 -2.868 18.662 1.00 85.56 104 ASN A C 1
ATOM 824 O O . ASN A 1 104 ? -5.757 -3.869 19.375 1.00 85.56 104 ASN A O 1
ATOM 828 N N . ASN A 1 105 ? -6.120 -1.679 19.069 1.00 79.69 105 ASN A N 1
ATOM 829 C CA . ASN A 1 105 ? -6.645 -1.453 20.426 1.00 79.69 105 ASN A CA 1
ATOM 830 C C . ASN A 1 105 ? -7.889 -2.282 20.774 1.00 79.69 105 ASN A C 1
ATOM 832 O O . ASN A 1 105 ? -8.151 -2.564 21.939 1.00 79.69 105 ASN A O 1
ATOM 836 N N . SER A 1 106 ? -8.637 -2.754 19.773 1.00 84.00 106 SER A N 1
ATOM 837 C CA . SER A 1 106 ? -9.744 -3.698 19.980 1.00 84.00 106 SER A CA 1
ATOM 838 C C . SER A 1 106 ? -9.288 -5.154 20.182 1.00 84.00 106 SER A C 1
ATOM 840 O O . SER A 1 106 ? -10.121 -6.060 20.133 1.00 84.00 106 SER A O 1
ATOM 842 N N . GLY A 1 107 ? -7.983 -5.414 20.305 1.00 85.25 107 GLY A N 1
ATOM 843 C CA . GLY A 1 107 ? -7.413 -6.756 20.446 1.00 85.25 107 GLY A CA 1
ATOM 844 C C . GLY A 1 107 ? -7.428 -7.590 19.159 1.00 85.25 107 GLY A C 1
ATOM 845 O O . GLY A 1 107 ? -7.173 -8.795 19.191 1.00 85.25 107 GLY A O 1
ATOM 846 N N . LYS A 1 108 ? -7.733 -6.990 18.001 1.00 85.88 108 LYS A N 1
ATOM 847 C CA . LYS A 1 108 ? -7.844 -7.697 16.717 1.00 85.88 108 LYS A CA 1
ATOM 848 C C . LYS A 1 108 ? -6.525 -7.635 15.960 1.00 85.88 108 LYS A C 1
ATOM 850 O O . LYS A 1 108 ? -5.964 -6.563 15.750 1.00 85.88 108 LYS A O 1
ATOM 855 N N . LYS A 1 109 ? -6.073 -8.787 15.461 1.00 85.69 109 LYS A N 1
ATOM 856 C CA . LYS A 1 109 ? -4.923 -8.857 14.551 1.00 85.69 109 LYS A CA 1
ATOM 857 C C . LYS A 1 109 ? -5.301 -8.299 13.179 1.00 85.69 109 LYS A C 1
ATOM 859 O O . LYS A 1 109 ? -6.192 -8.840 12.516 1.00 85.69 109 LYS A O 1
ATOM 864 N N . VAL A 1 110 ? -4.611 -7.254 12.739 1.00 86.50 110 VAL A N 1
ATOM 865 C CA . VAL A 1 110 ? -4.842 -6.539 11.474 1.00 86.50 110 VAL A CA 1
ATOM 866 C C . VAL A 1 110 ? -3.538 -6.338 10.700 1.00 86.50 110 VAL A C 1
ATOM 868 O O . VAL A 1 110 ? -2.454 -6.428 11.269 1.00 86.50 110 VAL A O 1
ATOM 871 N N . VAL A 1 111 ? -3.633 -6.064 9.398 1.00 86.00 111 VAL A N 1
ATOM 872 C CA . VAL A 1 111 ? -2.484 -5.678 8.561 1.00 86.00 111 VAL A CA 1
ATOM 873 C C . VAL A 1 111 ? -2.039 -4.254 8.918 1.00 86.00 111 VAL A C 1
ATOM 875 O O . VAL A 1 111 ? -2.800 -3.312 8.701 1.00 86.00 111 VAL A O 1
ATOM 878 N N . SER A 1 112 ? -0.821 -4.085 9.431 1.00 87.75 112 SER A N 1
ATOM 879 C CA . SER A 1 112 ? -0.237 -2.790 9.815 1.00 87.75 112 SER A CA 1
ATOM 880 C C . SER A 1 112 ? 0.689 -2.193 8.766 1.00 87.75 112 SER A C 1
ATOM 882 O O . SER A 1 112 ? 0.787 -0.972 8.679 1.00 87.75 112 SER A O 1
ATOM 884 N N . ALA A 1 113 ? 1.349 -3.028 7.963 1.00 88.19 113 ALA A N 1
ATOM 885 C CA . ALA A 1 113 ? 2.235 -2.559 6.908 1.00 88.19 113 ALA A CA 1
ATOM 886 C C . ALA A 1 113 ? 2.221 -3.473 5.683 1.00 88.19 113 ALA A C 1
ATOM 888 O O . ALA A 1 113 ? 1.900 -4.663 5.770 1.00 88.19 113 ALA A O 1
ATOM 889 N N . VAL A 1 114 ? 2.589 -2.906 4.536 1.00 87.31 114 VAL A N 1
ATOM 890 C CA . VAL A 1 114 ? 2.746 -3.604 3.261 1.00 87.31 114 VAL A CA 1
ATOM 891 C C . VAL A 1 114 ? 4.090 -3.237 2.647 1.00 87.31 114 VAL A C 1
ATOM 893 O O . VAL A 1 114 ? 4.340 -2.065 2.391 1.00 87.31 114 VAL A O 1
ATOM 896 N N . LYS A 1 115 ? 4.929 -4.231 2.362 1.00 85.50 115 LYS A N 1
ATOM 897 C CA . LYS A 1 115 ? 6.197 -4.086 1.644 1.00 85.50 115 LYS A CA 1
ATOM 898 C C . LYS A 1 115 ? 6.059 -4.578 0.212 1.00 85.50 115 LYS A C 1
ATOM 900 O O . LYS A 1 115 ? 5.670 -5.719 -0.016 1.00 85.50 115 LYS A O 1
ATOM 905 N N . PHE A 1 116 ? 6.446 -3.733 -0.727 1.00 84.25 116 PHE A N 1
ATOM 906 C CA . PHE A 1 116 ? 6.635 -4.026 -2.135 1.00 84.25 116 PHE A CA 1
ATOM 907 C C . PHE A 1 116 ? 8.130 -4.264 -2.395 1.00 84.25 116 PHE A C 1
ATOM 909 O O . PHE A 1 116 ? 8.945 -3.370 -2.171 1.00 84.25 116 PHE A O 1
ATOM 916 N N . ASN A 1 117 ? 8.498 -5.472 -2.825 1.00 80.62 117 ASN A N 1
ATOM 917 C CA . ASN A 1 117 ? 9.855 -5.814 -3.246 1.00 80.62 117 ASN A CA 1
ATOM 918 C C . ASN A 1 117 ? 9.914 -5.870 -4.775 1.00 80.62 117 ASN A C 1
ATOM 920 O O . ASN A 1 117 ? 9.349 -6.786 -5.372 1.00 80.62 117 ASN A O 1
ATOM 924 N N . TYR A 1 118 ? 10.574 -4.894 -5.398 1.00 79.00 118 TYR A N 1
ATOM 925 C CA . TYR A 1 118 ? 10.650 -4.791 -6.856 1.00 79.00 118 TYR A CA 1
ATOM 926 C C . TYR A 1 118 ? 11.845 -5.577 -7.432 1.00 79.00 118 TYR A C 1
ATOM 928 O O . TYR A 1 118 ? 11.774 -6.034 -8.568 1.00 79.00 118 TYR A O 1
ATOM 936 N N . TYR A 1 119 ? 12.882 -5.855 -6.630 1.00 67.00 119 TYR A N 1
ATOM 937 C CA . TYR A 1 119 ? 14.043 -6.664 -7.045 1.00 67.00 119 TYR A CA 1
ATOM 938 C C . TYR A 1 119 ? 13.718 -8.128 -7.366 1.00 67.00 119 TYR A C 1
ATOM 940 O O . TYR A 1 119 ? 14.393 -8.737 -8.183 1.00 67.00 119 TYR A O 1
ATOM 948 N N . GLU A 1 120 ? 12.697 -8.710 -6.731 1.00 57.28 120 GLU A N 1
ATOM 949 C CA . GLU A 1 120 ? 12.286 -10.105 -6.976 1.00 57.28 120 GLU A CA 1
ATOM 950 C C . GLU A 1 120 ? 11.420 -10.258 -8.250 1.00 57.28 120 GLU A C 1
ATOM 952 O O . GLU A 1 120 ? 10.736 -11.269 -8.422 1.00 57.28 120 GLU A O 1
ATOM 957 N N . THR A 1 121 ? 11.394 -9.247 -9.126 1.00 55.41 121 THR A N 1
ATOM 958 C CA . THR A 1 121 ? 10.642 -9.250 -10.391 1.00 55.41 121 THR A CA 1
ATOM 959 C C . THR A 1 121 ? 11.572 -9.073 -11.590 1.00 55.41 121 THR A C 1
ATOM 961 O O . THR A 1 121 ? 12.623 -8.451 -11.460 1.00 55.41 121 THR A O 1
ATOM 964 N N . ASP A 1 122 ? 11.152 -9.563 -12.763 1.00 51.75 122 ASP A N 1
ATOM 965 C CA . ASP A 1 122 ? 11.872 -9.420 -14.044 1.00 51.75 122 ASP A CA 1
ATOM 966 C C . ASP A 1 122 ? 12.123 -7.948 -14.460 1.00 51.75 122 ASP A C 1
ATOM 968 O O . ASP A 1 122 ? 12.914 -7.691 -15.364 1.00 51.75 122 ASP A O 1
ATOM 972 N N . ASP A 1 123 ? 11.469 -6.978 -13.803 1.00 54.56 123 ASP A N 1
ATOM 973 C CA . ASP A 1 123 ? 11.488 -5.550 -14.158 1.00 54.56 123 ASP A CA 1
ATOM 974 C C . ASP A 1 123 ? 12.531 -4.713 -13.383 1.00 54.56 123 ASP A C 1
ATOM 976 O O . ASP A 1 123 ? 12.732 -3.540 -13.707 1.00 54.56 123 ASP A O 1
ATOM 980 N N . GLY A 1 124 ? 13.201 -5.269 -12.366 1.00 71.50 124 GLY A N 1
ATOM 981 C CA . GLY A 1 124 ? 14.106 -4.495 -11.509 1.00 71.50 124 GLY A CA 1
ATOM 982 C C . GLY A 1 124 ? 13.408 -3.325 -10.791 1.00 71.50 124 GLY A C 1
ATOM 983 O O . GLY A 1 124 ? 12.233 -3.391 -10.427 1.00 71.50 124 GLY A O 1
ATOM 984 N N . SER A 1 125 ? 14.144 -2.248 -10.520 1.00 80.38 125 SER A N 1
ATOM 985 C CA . SER A 1 125 ? 13.635 -1.052 -9.839 1.00 80.38 125 SER A CA 1
ATOM 986 C C . SER A 1 125 ? 12.575 -0.284 -10.649 1.00 80.38 125 SER A C 1
ATOM 988 O O . SER A 1 125 ? 12.537 -0.304 -11.879 1.00 80.38 125 SER A O 1
ATOM 990 N N . VAL A 1 126 ? 11.687 0.440 -9.960 1.00 83.31 126 VAL A N 1
ATOM 991 C CA . VAL A 1 126 ? 10.511 1.109 -10.544 1.00 83.31 126 VAL A CA 1
ATOM 992 C C . VAL A 1 126 ? 10.521 2.628 -10.332 1.00 83.31 126 VAL A C 1
ATOM 994 O O . VAL A 1 126 ? 11.204 3.163 -9.463 1.00 83.31 126 VAL A O 1
ATOM 997 N N . SER A 1 127 ? 9.721 3.348 -11.126 1.00 82.25 127 SER A N 1
ATOM 998 C CA . SER A 1 127 ? 9.548 4.803 -10.988 1.00 82.25 127 SER A CA 1
ATOM 999 C C . SER A 1 127 ? 8.631 5.193 -9.822 1.00 82.25 127 SER A C 1
ATOM 1001 O O . SER A 1 127 ? 7.691 4.468 -9.487 1.00 82.25 127 SER A O 1
ATOM 1003 N N . ASN A 1 128 ? 8.795 6.409 -9.290 1.00 80.31 128 ASN A N 1
ATOM 1004 C CA . ASN A 1 128 ? 7.955 6.958 -8.211 1.00 80.31 128 ASN A CA 1
ATOM 1005 C C . ASN A 1 128 ? 6.457 6.945 -8.570 1.00 80.31 128 ASN A C 1
ATOM 1007 O O . ASN A 1 128 ? 5.604 6.632 -7.742 1.00 80.31 128 ASN A O 1
ATOM 1011 N N . LYS A 1 129 ? 6.115 7.193 -9.846 1.00 83.12 129 LYS A N 1
ATOM 1012 C CA . LYS A 1 129 ? 4.730 7.103 -10.344 1.00 83.12 129 LYS A CA 1
ATOM 1013 C C . LYS A 1 129 ? 4.144 5.701 -10.159 1.00 83.12 129 LYS A C 1
ATOM 1015 O O . LYS A 1 129 ? 2.949 5.562 -9.881 1.00 83.12 129 LYS A O 1
ATOM 1020 N N . ARG A 1 130 ? 4.958 4.655 -10.339 1.00 83.31 130 ARG A N 1
ATOM 1021 C CA . ARG A 1 130 ? 4.526 3.275 -10.120 1.00 83.31 130 ARG A CA 1
ATOM 1022 C C . ARG A 1 130 ? 4.364 2.976 -8.633 1.00 83.31 130 ARG A C 1
ATOM 1024 O O . ARG A 1 130 ? 3.338 2.400 -8.273 1.00 83.31 130 ARG A O 1
ATOM 1031 N N . VAL A 1 131 ? 5.304 3.420 -7.803 1.00 81.94 131 VAL A N 1
ATOM 1032 C CA . VAL A 1 131 ? 5.238 3.246 -6.347 1.00 81.94 131 VAL A CA 1
ATOM 1033 C C . VAL A 1 131 ? 3.973 3.886 -5.770 1.00 81.94 131 VAL A C 1
ATOM 1035 O O . VAL A 1 131 ? 3.177 3.200 -5.133 1.00 81.94 131 VAL A O 1
ATOM 1038 N N . LEU A 1 132 ? 3.675 5.140 -6.127 1.00 80.38 132 LEU A N 1
ATOM 1039 C CA . LEU A 1 132 ? 2.449 5.824 -5.696 1.00 80.38 132 LEU A CA 1
ATOM 1040 C C . LEU A 1 132 ? 1.170 5.090 -6.140 1.00 80.38 132 LEU A C 1
ATOM 1042 O O . LEU A 1 132 ? 0.179 5.026 -5.405 1.00 80.38 132 LEU A O 1
ATOM 1046 N N . LYS A 1 133 ? 1.169 4.508 -7.347 1.00 82.50 133 LYS A N 1
ATOM 1047 C CA . LYS A 1 133 ? 0.050 3.682 -7.826 1.00 82.50 133 LYS A CA 1
ATOM 1048 C C . LYS A 1 133 ? -0.127 2.430 -6.968 1.00 82.50 133 LYS A C 1
ATOM 1050 O O . LYS A 1 133 ? -1.268 2.040 -6.723 1.00 82.50 133 LYS A O 1
ATOM 1055 N N . ASP A 1 134 ? 0.958 1.792 -6.545 1.00 82.44 134 ASP A N 1
ATOM 1056 C CA . ASP A 1 134 ? 0.912 0.599 -5.701 1.00 82.44 134 ASP A CA 1
ATOM 1057 C C . ASP A 1 134 ? 0.533 0.941 -4.244 1.00 82.44 134 ASP A C 1
ATOM 1059 O O . ASP A 1 134 ? -0.309 0.241 -3.675 1.00 82.44 134 ASP A O 1
ATOM 1063 N N . TYR A 1 135 ? 0.965 2.086 -3.698 1.00 84.31 135 TYR A N 1
ATOM 1064 C CA . TYR A 1 135 ? 0.478 2.619 -2.414 1.00 84.31 135 TYR A CA 1
ATOM 1065 C C . TYR A 1 135 ? -1.036 2.808 -2.400 1.00 84.31 135 TYR A C 1
ATOM 1067 O O . TYR A 1 135 ? -1.719 2.277 -1.521 1.00 84.31 135 TYR A O 1
ATOM 1075 N N . ARG A 1 136 ? -1.601 3.473 -3.414 1.00 83.19 136 ARG A N 1
ATOM 1076 C CA . ARG A 1 136 ? -3.058 3.684 -3.530 1.00 83.19 136 ARG A CA 1
ATOM 1077 C C . ARG A 1 136 ? -3.866 2.383 -3.588 1.00 83.19 136 ARG A C 1
ATOM 1079 O O . ARG A 1 136 ? -5.049 2.388 -3.257 1.00 83.19 136 ARG A O 1
ATOM 1086 N N . LYS A 1 137 ? -3.264 1.256 -3.994 1.00 81.44 137 LYS A N 1
ATOM 1087 C CA . LYS A 1 137 ? -3.956 -0.048 -4.022 1.00 81.44 137 LYS A CA 1
ATOM 1088 C C . LYS A 1 137 ? -4.165 -0.646 -2.636 1.00 81.44 137 LYS A C 1
ATOM 1090 O O . LYS A 1 137 ? -5.155 -1.347 -2.437 1.00 81.44 137 LYS A O 1
ATOM 1095 N N . VAL A 1 138 ? -3.227 -0.423 -1.720 1.00 83.12 138 VAL A N 1
ATOM 1096 C CA . VAL A 1 138 ? -3.238 -1.022 -0.371 1.00 83.12 138 VAL A CA 1
ATOM 1097 C C . VAL A 1 138 ? -3.702 -0.043 0.708 1.00 83.12 138 VAL A C 1
ATOM 1099 O O . VAL A 1 138 ? -3.862 -0.418 1.867 1.00 83.12 138 VAL A O 1
ATOM 1102 N N . THR A 1 139 ? -3.981 1.190 0.299 1.00 83.88 139 THR A N 1
ATOM 1103 C CA . THR A 1 139 ? -4.536 2.273 1.111 1.00 83.88 139 THR A CA 1
ATOM 1104 C C . THR A 1 139 ? -5.887 2.727 0.528 1.00 83.88 139 THR A C 1
ATOM 1106 O O . THR A 1 139 ? -6.729 1.898 0.155 1.00 83.88 139 THR A O 1
ATOM 1109 N N . ALA A 1 140 ? -6.106 4.042 0.460 1.00 78.44 140 ALA A N 1
ATOM 1110 C CA . ALA A 1 140 ? -7.268 4.691 -0.116 1.00 78.44 140 ALA A CA 1
ATOM 1111 C C . ALA A 1 140 ? -6.927 5.313 -1.487 1.00 78.44 140 ALA A C 1
ATOM 1113 O O . ALA A 1 140 ? -5.783 5.657 -1.779 1.00 78.44 140 ALA A O 1
ATOM 1114 N N . SER A 1 141 ? -7.920 5.463 -2.365 1.00 78.31 141 SER A N 1
ATOM 1115 C CA . SER A 1 141 ? -7.708 6.060 -3.696 1.00 78.31 141 SER A CA 1
ATOM 1116 C C . SER A 1 141 ? -7.489 7.576 -3.653 1.00 78.31 141 SER A C 1
ATOM 1118 O O . SER A 1 141 ? -7.015 8.162 -4.621 1.00 78.31 141 SER A O 1
ATOM 1120 N N . ASP A 1 142 ? -7.852 8.199 -2.538 1.00 79.69 142 ASP A N 1
ATOM 1121 C CA . ASP A 1 142 ? -7.928 9.637 -2.292 1.00 79.69 142 ASP A CA 1
ATOM 1122 C C . ASP A 1 142 ? -6.796 10.155 -1.389 1.00 79.69 142 ASP A C 1
ATOM 1124 O O . ASP A 1 142 ? -6.928 11.210 -0.766 1.00 79.69 142 ASP A O 1
ATOM 1128 N N . LEU A 1 143 ? -5.679 9.423 -1.326 1.00 82.56 143 LEU A N 1
ATOM 1129 C CA . LEU A 1 143 ? -4.496 9.852 -0.586 1.00 82.56 143 LEU A CA 1
ATOM 1130 C C . LEU A 1 143 ? -4.003 11.228 -1.046 1.00 82.56 143 LEU A C 1
ATOM 1132 O O . LEU A 1 143 ? -3.776 11.466 -2.238 1.00 82.56 143 LEU A O 1
ATOM 1136 N N . LYS A 1 144 ? -3.767 12.094 -0.062 1.00 88.19 144 LYS A N 1
ATOM 1137 C CA . LYS A 1 144 ? -3.054 13.361 -0.182 1.00 88.19 144 LYS A CA 1
ATOM 1138 C C . LYS A 1 144 ? -1.736 13.244 0.574 1.00 88.19 144 LYS A C 1
ATOM 1140 O O . LYS A 1 144 ? -1.747 12.867 1.740 1.00 88.19 144 LYS A O 1
ATOM 1145 N N . GLU A 1 145 ? -0.634 13.589 -0.074 1.00 86.94 145 GLU A N 1
ATOM 1146 C CA . GLU A 1 145 ? 0.656 13.750 0.599 1.00 86.94 145 GLU A CA 1
ATOM 1147 C C . GLU A 1 145 ? 0.588 14.940 1.568 1.00 86.94 145 GLU A C 1
ATOM 1149 O O . GLU A 1 145 ? 0.057 16.005 1.228 1.00 86.94 145 GLU A O 1
ATOM 1154 N N . THR A 1 146 ? 1.058 14.737 2.794 1.00 87.00 146 THR A N 1
ATOM 1155 C CA . THR A 1 146 ? 1.136 15.766 3.841 1.00 87.00 146 THR A CA 1
ATOM 1156 C C . THR A 1 146 ? 2.574 16.198 4.094 1.00 87.00 146 THR A C 1
ATOM 1158 O O . THR A 1 146 ? 2.815 17.373 4.356 1.00 87.00 146 THR A O 1
ATOM 1161 N N . SER A 1 147 ? 3.526 15.274 3.975 1.00 86.00 147 SER A N 1
ATOM 1162 C CA . SER A 1 147 ? 4.967 15.526 3.983 1.00 86.00 147 SER A CA 1
ATOM 1163 C C . SER A 1 147 ? 5.672 14.461 3.139 1.00 86.00 147 SER A C 1
ATOM 1165 O O . SER A 1 147 ? 5.021 13.508 2.717 1.00 86.00 147 SER A O 1
ATOM 1167 N N . LYS A 1 148 ? 6.990 14.611 2.937 1.00 79.88 148 LYS A N 1
ATOM 1168 C CA . LYS A 1 148 ? 7.847 13.812 2.036 1.00 79.88 148 LYS A CA 1
ATOM 1169 C C . LYS A 1 148 ? 7.553 12.303 2.013 1.00 79.88 148 LYS A C 1
ATOM 1171 O O . LYS A 1 148 ? 7.669 11.684 0.965 1.00 79.88 148 LYS A O 1
ATOM 1176 N N . ASP A 1 149 ? 7.137 11.745 3.147 1.00 85.25 149 ASP A N 1
ATOM 1177 C CA . ASP A 1 149 ? 6.850 10.319 3.308 1.00 85.25 149 ASP A CA 1
ATOM 1178 C C . ASP A 1 149 ? 5.506 10.037 4.001 1.00 85.25 149 ASP A C 1
ATOM 1180 O O . ASP A 1 149 ? 5.232 8.900 4.376 1.00 85.25 149 ASP A O 1
ATOM 1184 N N . HIS A 1 150 ? 4.664 11.054 4.207 1.00 89.12 150 HIS A N 1
ATOM 1185 C CA . HIS A 1 150 ? 3.400 10.931 4.937 1.00 89.12 150 HIS A CA 1
ATOM 1186 C C . HIS A 1 150 ? 2.203 11.254 4.052 1.00 89.12 150 HIS A C 1
ATOM 1188 O O . HIS A 1 150 ? 2.213 12.182 3.242 1.00 89.12 150 HIS A O 1
ATOM 1194 N N . TYR A 1 151 ? 1.127 10.503 4.257 1.00 88.69 151 TYR A N 1
ATOM 1195 C CA . TYR A 1 151 ? -0.095 10.608 3.478 1.00 88.69 151 TYR A CA 1
ATOM 1196 C C . TYR A 1 151 ? -1.312 10.557 4.386 1.00 88.69 151 TYR A C 1
ATOM 1198 O O . TYR A 1 151 ? -1.331 9.827 5.373 1.00 88.69 151 TYR A O 1
ATOM 1206 N N . VAL A 1 152 ? -2.369 11.264 3.999 1.00 91.06 152 VAL A N 1
ATOM 1207 C CA . VAL A 1 152 ? -3.681 11.185 4.640 1.00 91.06 152 VAL A CA 1
ATOM 1208 C C . VAL A 1 152 ? -4.762 10.877 3.608 1.00 91.06 152 VAL A C 1
ATOM 1210 O O . VAL A 1 152 ? -4.797 11.442 2.513 1.00 91.06 152 VAL A O 1
ATOM 1213 N N . SER A 1 153 ? -5.658 9.957 3.946 1.00 87.94 153 SER A N 1
ATOM 1214 C CA . SER A 1 153 ? -6.887 9.693 3.199 1.00 87.94 153 SER A CA 1
ATOM 1215 C C . SER A 1 153 ? -7.911 10.769 3.536 1.00 87.94 153 SER A C 1
ATOM 1217 O O . SER A 1 153 ? -8.357 10.863 4.679 1.00 87.94 153 SER A O 1
ATOM 1219 N N . LYS A 1 154 ? -8.322 11.569 2.551 1.00 85.62 154 LYS A N 1
ATOM 1220 C CA . LYS A 1 154 ? -9.314 12.637 2.758 1.00 85.62 154 LYS A CA 1
ATOM 1221 C C . LYS A 1 154 ? -10.684 12.099 3.178 1.00 85.62 154 LYS A C 1
ATOM 1223 O O . LYS A 1 154 ? -11.422 12.776 3.881 1.00 85.62 154 LYS A O 1
ATOM 1228 N N . LYS A 1 155 ? -11.034 10.897 2.731 1.00 84.88 155 LYS A N 1
ATOM 1229 C CA . LYS A 1 155 ? -12.327 10.250 2.938 1.00 84.88 155 LYS A CA 1
ATOM 1230 C C . LYS A 1 155 ? -12.394 9.530 4.273 1.00 84.88 155 LYS A C 1
ATOM 1232 O O . LYS A 1 155 ? -13.453 9.500 4.885 1.00 84.88 155 LYS A O 1
ATOM 1237 N N . THR A 1 156 ? -11.301 8.891 4.686 1.00 85.00 156 THR A N 1
ATOM 1238 C CA . THR A 1 156 ? -11.290 8.078 5.912 1.00 85.00 156 THR A CA 1
ATOM 1239 C C . THR A 1 156 ? -10.565 8.742 7.073 1.00 85.00 156 THR A C 1
ATOM 1241 O O . THR A 1 15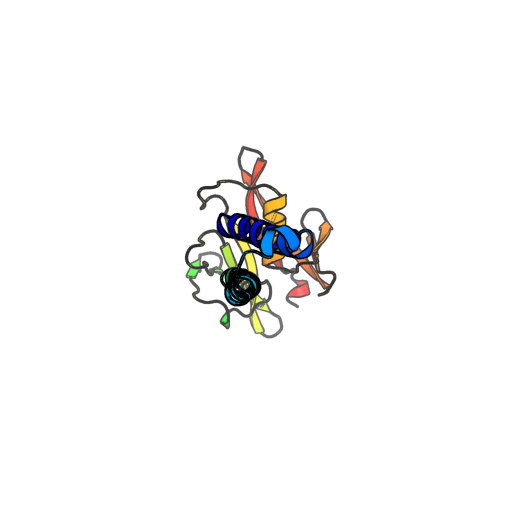6 ? -10.578 8.171 8.153 1.00 85.00 156 THR A O 1
ATOM 1244 N N . GLY A 1 157 ? -9.885 9.870 6.854 1.00 86.25 157 GLY A N 1
ATOM 1245 C CA . GLY A 1 157 ? -9.066 10.547 7.865 1.00 86.25 157 GLY A CA 1
ATOM 1246 C C . GLY A 1 157 ? -7.801 9.787 8.269 1.00 86.25 157 GLY A C 1
ATOM 1247 O O . GLY A 1 157 ? -7.084 10.244 9.144 1.00 86.25 157 GLY A O 1
ATOM 1248 N N . LYS A 1 158 ? -7.526 8.642 7.632 1.00 87.81 158 LYS A N 1
ATOM 1249 C CA . LYS A 1 158 ? -6.429 7.755 8.023 1.00 87.81 158 LYS A CA 1
ATOM 1250 C C . LYS A 1 158 ? -5.093 8.248 7.511 1.00 87.81 158 LYS A C 1
ATOM 1252 O O . LYS A 1 158 ? -5.004 8.630 6.341 1.00 87.81 158 LYS A O 1
ATOM 1257 N N . HIS A 1 159 ? -4.074 8.135 8.341 1.00 90.50 159 HIS A N 1
ATOM 1258 C CA . HIS A 1 159 ? -2.707 8.524 8.082 1.00 90.50 159 HIS A CA 1
ATOM 1259 C C . HIS A 1 159 ? -1.842 7.301 7.799 1.00 90.50 159 HIS A C 1
ATOM 1261 O O . HIS A 1 159 ? -2.020 6.199 8.327 1.00 90.50 159 HIS A O 1
ATOM 1267 N N . TYR A 1 160 ? -0.885 7.521 6.916 1.00 90.56 160 TYR A N 1
ATOM 1268 C CA . TYR A 1 160 ? 0.041 6.517 6.442 1.00 90.56 160 TYR A CA 1
ATOM 1269 C C . TYR A 1 160 ? 1.420 7.142 6.345 1.00 90.56 160 TYR A C 1
ATOM 1271 O O . TYR A 1 160 ? 1.540 8.325 6.025 1.00 90.56 160 TYR A O 1
ATOM 1279 N N . TRP A 1 161 ? 2.451 6.338 6.554 1.00 91.31 161 TRP A N 1
ATOM 1280 C CA . TRP A 1 161 ? 3.818 6.733 6.246 1.00 91.31 161 TRP A CA 1
ATOM 1281 C C . TRP A 1 161 ? 4.489 5.661 5.397 1.00 91.31 161 TRP A C 1
ATOM 1283 O O . TRP A 1 161 ? 4.144 4.478 5.496 1.00 91.31 161 TRP A O 1
ATOM 1293 N N . SER A 1 162 ? 5.406 6.066 4.527 1.00 89.31 162 SER A N 1
ATOM 1294 C CA . SER A 1 162 ? 6.144 5.157 3.657 1.00 89.31 162 SER A CA 1
ATOM 1295 C C . SER A 1 162 ? 7.650 5.265 3.836 1.00 89.31 162 SER A C 1
ATOM 1297 O O . SER A 1 162 ? 8.164 6.281 4.278 1.00 89.31 162 SER A O 1
ATOM 1299 N N . SER A 1 163 ? 8.368 4.212 3.468 1.00 89.69 163 SER A N 1
ATOM 1300 C CA . SER A 1 163 ? 9.820 4.237 3.306 1.00 89.69 163 SER A CA 1
ATOM 1301 C C . SER A 1 163 ? 10.201 3.545 2.007 1.00 89.69 163 SER A C 1
ATOM 1303 O O . SER A 1 163 ? 9.607 2.533 1.631 1.00 89.69 163 SER A O 1
ATOM 1305 N N . GLU A 1 164 ? 11.181 4.099 1.305 1.00 89.19 164 GLU A N 1
ATOM 1306 C CA . GLU A 1 164 ? 11.627 3.617 0.000 1.00 89.19 164 GLU A CA 1
ATOM 1307 C C . GLU A 1 164 ? 13.136 3.384 0.030 1.00 89.19 164 GLU A C 1
ATOM 1309 O O . GLU A 1 164 ? 13.886 4.126 0.662 1.00 89.19 164 GLU A O 1
ATOM 1314 N N . THR A 1 165 ? 13.590 2.333 -0.646 1.00 89.62 165 THR A N 1
ATOM 1315 C CA . THR A 1 165 ? 15.013 2.084 -0.890 1.00 89.62 165 THR A CA 1
ATOM 1316 C C . THR A 1 165 ? 15.263 2.225 -2.376 1.00 89.62 165 THR A C 1
ATOM 1318 O O . THR A 1 165 ? 14.502 1.681 -3.178 1.00 89.62 165 THR A O 1
ATOM 1321 N N . GLN A 1 166 ? 16.320 2.947 -2.734 1.00 88.69 166 GLN A N 1
ATOM 1322 C CA . GLN A 1 166 ? 16.738 3.126 -4.117 1.00 88.69 166 GLN A CA 1
ATOM 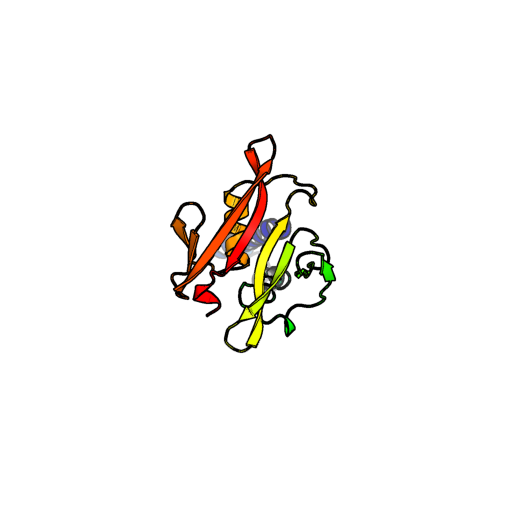1323 C C . GLN A 1 166 ? 17.896 2.191 -4.463 1.00 88.69 166 GLN A C 1
ATOM 1325 O O . GLN A 1 166 ? 18.672 1.805 -3.591 1.00 88.69 166 GLN A O 1
ATOM 1330 N N . ASP A 1 167 ? 17.973 1.787 -5.726 1.00 84.50 167 ASP A N 1
ATOM 1331 C CA . ASP A 1 167 ? 19.150 1.125 -6.279 1.00 84.50 167 ASP A CA 1
ATOM 1332 C C . ASP A 1 167 ? 20.247 2.138 -6.652 1.00 84.50 167 ASP A C 1
ATOM 1334 O O . ASP A 1 167 ? 20.067 3.352 -6.540 1.00 84.50 167 ASP A O 1
ATOM 1338 N N . GLU A 1 168 ? 21.384 1.640 -7.141 1.00 82.69 168 GLU A N 1
ATOM 1339 C CA . GLU A 1 168 ? 22.524 2.458 -7.587 1.00 82.69 168 GLU A CA 1
ATOM 1340 C C . GLU A 1 168 ? 22.176 3.421 -8.739 1.00 82.69 168 GLU A C 1
ATOM 1342 O O . GLU A 1 168 ? 22.902 4.379 -8.991 1.00 82.69 168 GLU A O 1
ATOM 1347 N N . THR A 1 169 ? 21.048 3.202 -9.425 1.00 80.69 169 THR A N 1
ATOM 1348 C CA . THR A 1 169 ? 20.550 4.064 -10.508 1.00 80.69 169 THR A CA 1
ATOM 1349 C C . THR A 1 169 ? 19.580 5.145 -10.017 1.00 80.69 169 THR A C 1
ATOM 1351 O O . THR A 1 169 ? 19.066 5.924 -10.822 1.00 80.69 169 THR A O 1
ATOM 1354 N N . GLY A 1 170 ? 19.313 5.205 -8.706 1.00 80.38 170 GLY A N 1
ATOM 1355 C CA . GLY A 1 170 ? 18.385 6.153 -8.085 1.00 80.38 170 GLY A CA 1
ATOM 1356 C C . GLY A 1 170 ? 16.907 5.787 -8.254 1.00 80.38 170 GLY A C 1
ATOM 1357 O O . GLY A 1 170 ? 16.034 6.618 -8.002 1.00 80.38 170 GLY A O 1
ATOM 1358 N N . LYS A 1 171 ? 16.591 4.565 -8.696 1.00 84.06 171 LYS A N 1
ATOM 1359 C CA . LYS A 1 171 ? 15.211 4.082 -8.849 1.00 84.06 171 LYS A CA 1
ATOM 1360 C C . LYS A 1 171 ? 14.773 3.279 -7.633 1.00 84.06 171 LYS A C 1
ATOM 1362 O O . LYS A 1 171 ? 15.569 2.575 -7.022 1.00 84.06 171 LYS A O 1
ATOM 1367 N N . ASN A 1 172 ? 13.479 3.311 -7.322 1.00 86.38 172 ASN A N 1
ATOM 1368 C CA . ASN A 1 172 ? 12.941 2.626 -6.151 1.00 86.38 172 ASN A CA 1
ATOM 1369 C C . ASN A 1 172 ? 12.934 1.111 -6.349 1.00 86.38 172 ASN A C 1
ATOM 1371 O O . ASN A 1 172 ? 12.260 0.576 -7.226 1.00 86.38 172 ASN A O 1
ATOM 1375 N N . SER A 1 173 ? 13.658 0.411 -5.495 1.00 85.25 173 SER A N 1
ATOM 1376 C CA . SER A 1 173 ? 13.840 -1.032 -5.546 1.00 85.25 173 SER A CA 1
ATOM 1377 C C . SER A 1 173 ? 13.066 -1.766 -4.449 1.00 85.25 173 SER A C 1
ATOM 1379 O O . SER A 1 173 ? 12.677 -2.926 -4.614 1.00 85.25 173 SER A O 1
ATOM 1381 N N . GLN A 1 174 ? 12.725 -1.059 -3.369 1.00 85.44 174 GLN A N 1
ATOM 1382 C CA . GLN A 1 174 ? 11.783 -1.498 -2.342 1.00 85.44 174 GLN A CA 1
ATOM 1383 C C . GLN A 1 174 ? 10.932 -0.316 -1.870 1.00 85.44 174 GLN A C 1
ATOM 1385 O O . GLN A 1 174 ? 11.398 0.821 -1.859 1.00 85.44 174 GLN A O 1
ATOM 1390 N N . GLY A 1 175 ? 9.692 -0.583 -1.464 1.00 87.62 175 GLY A N 1
ATOM 1391 C CA . GLY A 1 175 ? 8.827 0.411 -0.825 1.00 87.62 175 GLY A CA 1
ATOM 1392 C C . GLY A 1 175 ? 7.955 -0.230 0.245 1.00 87.62 175 GLY A C 1
ATOM 1393 O O . GLY A 1 175 ? 7.349 -1.268 -0.006 1.00 87.62 175 GLY A O 1
ATOM 1394 N N . ILE A 1 176 ? 7.879 0.356 1.433 1.00 88.81 176 ILE A N 1
ATOM 1395 C CA . ILE A 1 176 ? 7.034 -0.109 2.536 1.00 88.81 176 ILE A CA 1
ATOM 1396 C C . ILE A 1 176 ? 6.060 1.000 2.893 1.00 88.81 176 ILE A C 1
ATOM 1398 O O . ILE A 1 176 ? 6.455 2.154 2.980 1.00 88.81 176 ILE A O 1
ATOM 1402 N N . ILE A 1 177 ? 4.792 0.657 3.104 1.00 90.19 177 ILE A N 1
ATOM 1403 C CA . ILE A 1 177 ? 3.769 1.583 3.584 1.00 90.19 177 ILE A CA 1
ATOM 1404 C C . ILE A 1 177 ? 3.123 1.052 4.856 1.00 90.19 177 ILE A C 1
ATOM 1406 O O . ILE A 1 177 ? 2.741 -0.116 4.933 1.00 90.19 177 ILE A O 1
ATOM 1410 N N . HIS A 1 178 ? 2.992 1.928 5.841 1.00 91.25 178 HIS A N 1
ATOM 1411 C CA . HIS A 1 178 ? 2.527 1.636 7.186 1.00 91.25 178 HIS A CA 1
ATOM 1412 C C . HIS A 1 178 ? 1.266 2.438 7.498 1.00 91.25 178 HIS A C 1
ATOM 1414 O O . HIS A 1 178 ? 1.110 3.573 7.045 1.00 91.25 178 HIS A O 1
ATOM 1420 N N . LEU A 1 179 ? 0.384 1.858 8.309 1.00 88.81 179 LEU A N 1
ATOM 1421 C CA . LEU A 1 179 ? -0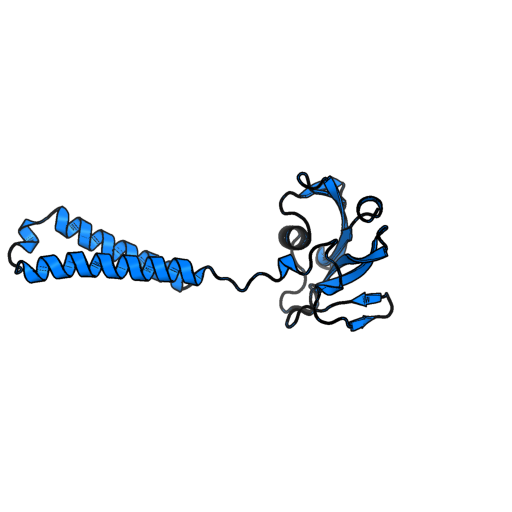.620 2.622 9.040 1.00 88.81 179 LEU A CA 1
ATOM 1422 C C . LEU A 1 179 ? 0.076 3.307 10.225 1.00 88.81 179 LEU A C 1
ATOM 1424 O O . LEU A 1 179 ? 0.924 2.688 10.874 1.00 88.81 179 LEU A O 1
ATOM 1428 N N . THR A 1 180 ? -0.238 4.571 10.493 1.00 86.50 180 THR A N 1
ATOM 1429 C CA . THR A 1 180 ? 0.292 5.267 11.677 1.00 86.50 180 THR A CA 1
ATOM 1430 C C . THR A 1 180 ? -0.230 4.633 12.965 1.00 86.50 180 THR A C 1
ATOM 1432 O O . THR A 1 180 ? -1.256 3.950 12.974 1.00 86.50 180 THR A O 1
ATOM 1435 N N . TYR A 1 181 ? 0.484 4.870 14.069 1.00 78.38 181 TYR A N 1
ATOM 1436 C CA . TYR A 1 181 ? 0.066 4.399 15.390 1.00 78.38 181 TYR A CA 1
ATOM 1437 C C . TYR A 1 181 ? -1.324 4.929 15.768 1.00 78.38 181 TYR A C 1
ATOM 1439 O O . TYR A 1 181 ? -2.169 4.162 16.216 1.00 78.38 181 TYR A O 1
ATOM 1447 N N . ASP A 1 182 ? -1.600 6.202 15.483 1.00 81.00 182 ASP A N 1
ATOM 1448 C CA . ASP A 1 182 ? -2.890 6.831 15.788 1.00 81.00 182 ASP A CA 1
ATOM 1449 C C . ASP A 1 182 ? -4.067 6.195 15.046 1.00 81.00 182 ASP A C 1
ATOM 1451 O O . ASP A 1 182 ? -5.171 6.142 15.570 1.00 81.00 182 ASP A O 1
ATOM 1455 N N . ASP A 1 183 ? -3.838 5.647 13.855 1.00 80.94 183 ASP A N 1
ATOM 1456 C CA . ASP A 1 183 ? -4.873 4.963 13.077 1.00 80.94 183 ASP A CA 1
ATOM 1457 C C . ASP A 1 183 ? -4.985 3.462 13.382 1.00 80.94 183 ASP A C 1
ATOM 1459 O O . ASP A 1 183 ? -5.890 2.778 12.883 1.00 80.94 183 ASP A O 1
ATOM 1463 N N . LEU A 1 184 ? -4.063 2.941 14.194 1.00 75.81 184 LEU A N 1
ATOM 1464 C CA . LEU A 1 184 ? -4.204 1.661 14.884 1.00 75.81 184 LEU A CA 1
ATOM 1465 C C . LEU A 1 184 ? -4.972 1.805 16.209 1.00 75.81 184 LEU A C 1
ATOM 1467 O O . LEU A 1 184 ? -5.399 0.770 16.745 1.00 75.81 184 LEU A O 1
ATOM 1471 N N . ASN A 1 185 ? -5.141 3.043 16.702 1.00 63.19 185 ASN A N 1
ATOM 1472 C CA . ASN A 1 185 ? -5.766 3.344 17.986 1.00 63.19 185 ASN A CA 1
ATOM 1473 C C . ASN A 1 185 ? -7.298 3.320 17.982 1.00 63.19 185 ASN A C 1
ATOM 1475 O O . ASN A 1 185 ? -7.927 3.589 16.935 1.00 63.19 185 ASN A O 1
#

Radius of gyration: 25.98 Å; chains: 1; bounding box: 60×34×77 Å

Organism: Limosilactobacillus mucosae (NCBI:txid97478)

Foldseek 3Di:
DVLVVVLVVLLVVLVVLVCCCVVPVVVVPPPDPVVVVCSVVVSVVVNVVSVVVVVVVPPPPPPCLVQQAFFHFCVSAPDWDDDPVAIWHADVVHNQKIWHWDQFPVRTITTFKIKGAQCVDPPAFDAPVVVVVVVCSRYPVQWDDPDPFKIARPVPRWIKGKDFDADPVRGTRMMMMGTDNVNSD